Protein AF-A0A661B1K1-F1 (afdb_monomer)

Sequence (230 aa):
MWALFWRLYAAHLFADFPLQTPAIVTRKGKIRGLLIHTALVLLTTTVVIFPLALYRPILWTLPIVITASHFLVDYLKSLVKNVDGKSSFILFIMDQSAHLGFTLLFTSIYAWEYSYGNPVPYFEFALAIFAIWGGPILVFQIKCLIKKVEEVTVYREPFPRFAIIERALLFLGLLSSSIWLLLAGIIIPIVIRGLLLLNEENVPLPVFEWLIAIVLALSARLSFGPISIF

Nearest PDB structures (foldseek):
  8b37-assembly1_B  TM=2.472E-01  e=9.999E+00  Pyrobaculum aerophilum

Radius of gyration: 18.54 Å; Cα contacts (8 Å, |Δi|>4): 253; chains: 1; bounding box: 51×29×46 Å

Mean predicted aligned error: 7.82 Å

Structure (mmCIF, N/CA/C/O backbone):
data_AF-A0A661B1K1-F1
#
_entry.id   AF-A0A661B1K1-F1
#
loop_
_atom_site.group_PDB
_atom_site.id
_atom_site.type_symbol
_atom_site.label_atom_id
_atom_site.label_alt_id
_atom_site.label_comp_id
_atom_site.label_asym_id
_atom_site.label_entity_id
_atom_site.label_seq_id
_atom_site.pdbx_PDB_ins_code
_atom_site.Cartn_x
_atom_site.Cartn_y
_atom_site.Cartn_z
_atom_site.occupancy
_atom_site.B_iso_or_equiv
_atom_site.auth_seq_id
_atom_site.auth_comp_id
_atom_site.auth_asym_id
_atom_site.auth_atom_id
_atom_site.pdbx_PDB_model_num
ATOM 1 N N . MET A 1 1 ? 8.157 9.507 -15.443 1.00 89.38 1 MET A N 1
ATOM 2 C CA . MET A 1 1 ? 7.735 9.852 -14.060 1.00 89.38 1 MET A CA 1
ATOM 3 C C . MET A 1 1 ? 6.537 9.042 -13.547 1.00 89.38 1 MET A C 1
ATOM 5 O O . MET A 1 1 ? 6.743 8.167 -12.717 1.00 89.38 1 MET A O 1
ATOM 9 N N . TRP A 1 2 ? 5.310 9.269 -14.033 1.00 93.69 2 TRP A N 1
ATOM 10 C CA . TRP A 1 2 ? 4.079 8.727 -13.424 1.00 93.69 2 TRP A CA 1
ATOM 11 C C . TRP A 1 2 ? 4.011 7.203 -13.285 1.00 93.69 2 TRP A C 1
ATOM 13 O O . TRP A 1 2 ? 3.518 6.707 -12.280 1.00 93.69 2 TRP A O 1
ATOM 23 N N . ALA A 1 3 ? 4.539 6.450 -14.252 1.00 93.88 3 ALA A N 1
ATOM 24 C CA . ALA A 1 3 ? 4.525 4.991 -14.165 1.00 93.88 3 ALA A CA 1
ATOM 25 C C . ALA A 1 3 ? 5.381 4.452 -13.012 1.00 93.88 3 ALA A C 1
ATOM 27 O O . ALA A 1 3 ? 4.973 3.513 -12.339 1.00 93.88 3 ALA A O 1
ATOM 28 N N . LEU A 1 4 ? 6.537 5.067 -12.740 1.00 96.50 4 LEU A N 1
ATOM 29 C CA . LEU A 1 4 ? 7.367 4.690 -11.594 1.00 96.50 4 LEU A CA 1
ATOM 30 C C . LEU A 1 4 ? 6.681 5.054 -10.275 1.00 96.50 4 LEU A C 1
ATOM 32 O O . LEU A 1 4 ? 6.692 4.249 -9.349 1.00 96.50 4 LEU A O 1
ATOM 36 N N . PHE A 1 5 ? 6.033 6.220 -10.227 1.00 97.38 5 PHE A N 1
ATOM 37 C CA . PHE A 1 5 ? 5.286 6.667 -9.054 1.00 97.38 5 PHE A CA 1
ATOM 38 C C . PHE A 1 5 ? 4.191 5.662 -8.694 1.00 97.38 5 PHE A C 1
ATOM 40 O O . PHE A 1 5 ? 4.179 5.144 -7.582 1.00 97.38 5 PHE A O 1
ATOM 47 N N . TRP A 1 6 ? 3.315 5.327 -9.646 1.00 95.75 6 TRP A N 1
ATOM 48 C CA . TRP A 1 6 ? 2.207 4.412 -9.379 1.00 95.75 6 TRP A CA 1
ATOM 49 C C . TRP A 1 6 ? 2.678 2.987 -9.076 1.00 95.75 6 TRP A C 1
ATOM 51 O O . TRP A 1 6 ? 2.078 2.336 -8.229 1.00 95.75 6 TRP A O 1
ATOM 61 N N . ARG A 1 7 ? 3.783 2.516 -9.675 1.00 96.19 7 ARG A N 1
ATOM 62 C CA . ARG A 1 7 ? 4.417 1.233 -9.306 1.00 96.19 7 ARG A CA 1
ATOM 63 C C . ARG A 1 7 ? 4.812 1.199 -7.833 1.00 96.19 7 ARG A C 1
ATOM 65 O O . ARG A 1 7 ? 4.440 0.272 -7.117 1.00 96.19 7 ARG A O 1
ATOM 72 N N . LEU A 1 8 ? 5.566 2.207 -7.397 1.00 97.69 8 LEU A N 1
ATOM 73 C CA . LEU A 1 8 ? 6.054 2.316 -6.023 1.00 97.69 8 LEU A CA 1
ATOM 74 C C . LEU A 1 8 ? 4.901 2.520 -5.039 1.00 97.69 8 LEU A C 1
ATOM 76 O O . LEU A 1 8 ? 4.842 1.850 -4.011 1.00 97.69 8 LEU A O 1
ATOM 80 N N . TYR A 1 9 ? 3.951 3.391 -5.379 1.00 97.31 9 TYR A N 1
ATOM 81 C CA . TYR A 1 9 ? 2.805 3.670 -4.525 1.00 97.31 9 TYR A CA 1
ATOM 82 C C . TYR A 1 9 ? 1.907 2.441 -4.370 1.00 97.31 9 TYR A C 1
ATOM 84 O O . TYR A 1 9 ? 1.521 2.104 -3.256 1.00 97.31 9 TYR A O 1
ATOM 92 N N . ALA A 1 10 ? 1.644 1.698 -5.447 1.00 94.81 10 ALA A N 1
ATOM 93 C CA . ALA A 1 10 ? 0.861 0.475 -5.345 1.00 94.81 10 ALA A CA 1
ATOM 94 C C . ALA A 1 10 ? 1.581 -0.616 -4.531 1.00 94.81 10 ALA A C 1
ATOM 96 O O . ALA A 1 10 ? 0.937 -1.312 -3.749 1.00 94.81 10 ALA A O 1
ATOM 97 N N . ALA A 1 11 ? 2.910 -0.736 -4.649 1.00 96.88 11 ALA A N 1
ATOM 98 C CA . ALA A 1 11 ? 3.704 -1.642 -3.814 1.00 96.88 11 ALA A CA 1
ATOM 99 C C . ALA A 1 11 ? 3.647 -1.278 -2.321 1.00 96.88 11 ALA A C 1
ATOM 101 O O . ALA A 1 11 ? 3.556 -2.175 -1.478 1.00 96.88 11 ALA A O 1
ATOM 102 N N . HIS A 1 12 ? 3.662 0.019 -2.003 1.00 96.88 12 HIS A N 1
ATOM 103 C CA . HIS A 1 12 ? 3.459 0.531 -0.649 1.00 96.88 12 HIS A CA 1
ATOM 104 C C . HIS A 1 12 ? 2.057 0.194 -0.127 1.00 96.88 12 HIS A C 1
ATOM 106 O O . HIS A 1 12 ? 1.939 -0.456 0.909 1.00 96.88 12 HIS A O 1
ATOM 112 N N . LEU A 1 13 ? 0.999 0.536 -0.873 1.00 95.19 13 LEU A N 1
ATOM 113 C CA . LEU A 1 13 ? -0.376 0.211 -0.480 1.00 95.19 13 LEU A CA 1
ATOM 114 C C . LEU A 1 13 ? -0.551 -1.298 -0.260 1.00 95.19 13 LEU A C 1
ATOM 116 O O . LEU A 1 13 ? -1.206 -1.718 0.691 1.00 95.19 13 LEU A O 1
ATOM 120 N N . PHE A 1 14 ? 0.049 -2.131 -1.113 1.00 94.19 14 PHE A N 1
ATOM 121 C CA . PHE A 1 14 ? -0.031 -3.584 -0.981 1.00 94.19 14 PHE A CA 1
ATOM 122 C C . PHE A 1 14 ? 0.621 -4.089 0.319 1.00 94.19 14 PHE A C 1
ATOM 124 O O . PHE A 1 14 ? 0.092 -4.996 0.968 1.00 94.19 14 PHE A O 1
ATOM 131 N N . ALA A 1 15 ? 1.743 -3.485 0.725 1.00 94.50 15 ALA A N 1
ATOM 132 C CA . ALA A 1 15 ? 2.431 -3.813 1.971 1.00 94.50 15 ALA A CA 1
ATOM 133 C C . ALA A 1 15 ? 1.661 -3.338 3.218 1.00 94.50 15 ALA A C 1
ATOM 135 O O . ALA A 1 15 ? 1.551 -4.094 4.187 1.00 94.50 15 ALA A O 1
ATOM 136 N N . ASP A 1 16 ? 1.103 -2.127 3.186 1.00 92.19 16 ASP A N 1
ATOM 137 C CA . ASP A 1 16 ? 0.448 -1.473 4.329 1.00 92.19 16 ASP A CA 1
ATOM 138 C C . ASP A 1 16 ? -0.982 -1.952 4.583 1.00 92.19 16 ASP A C 1
ATOM 140 O O . ASP A 1 16 ? -1.469 -1.859 5.714 1.00 92.19 16 ASP A O 1
ATOM 144 N N . PHE A 1 17 ? -1.653 -2.485 3.558 1.00 90.00 17 PHE A N 1
ATOM 145 C CA . PHE A 1 17 ? -3.061 -2.864 3.638 1.00 90.00 17 PHE A CA 1
ATOM 146 C C . PHE A 1 17 ? -3.272 -4.392 3.536 1.00 90.00 17 PHE A C 1
ATOM 148 O O . PHE A 1 17 ? -3.511 -5.004 4.580 1.00 90.00 17 PHE A O 1
ATOM 155 N N . PRO A 1 18 ? -3.164 -5.060 2.363 1.00 88.62 18 PRO A N 1
ATOM 156 C CA . PRO A 1 18 ? -3.292 -6.516 2.257 1.00 88.62 18 PRO A CA 1
ATOM 157 C C . PRO A 1 18 ? -2.349 -7.319 3.156 1.00 88.62 18 PRO A C 1
ATOM 159 O O . PRO A 1 18 ? -2.782 -8.265 3.815 1.00 88.62 18 PRO A O 1
ATOM 162 N N . LEU A 1 19 ? -1.057 -6.973 3.175 1.00 89.44 19 LEU A N 1
ATOM 163 C CA . LEU A 1 19 ? -0.041 -7.786 3.855 1.00 89.44 19 LEU A CA 1
ATOM 164 C C . LEU A 1 19 ? 0.119 -7.439 5.343 1.00 89.44 19 LEU A C 1
ATOM 166 O O . LEU A 1 19 ? 0.667 -8.229 6.120 1.00 89.44 19 LEU A O 1
ATOM 170 N N . GLN A 1 20 ? -0.384 -6.282 5.775 1.00 85.69 20 GLN A N 1
ATOM 171 C CA . GLN A 1 20 ? -0.279 -5.832 7.156 1.00 85.69 20 GLN A CA 1
ATOM 172 C C . GLN A 1 20 ? -1.356 -6.470 8.040 1.00 85.69 20 GLN A C 1
ATOM 174 O O . GLN A 1 20 ? -2.432 -5.925 8.284 1.00 85.69 20 GLN A O 1
ATOM 179 N N . THR A 1 21 ? -1.044 -7.639 8.593 1.00 84.00 21 THR A N 1
ATOM 180 C CA . THR A 1 21 ? -1.972 -8.331 9.498 1.00 84.00 21 THR A CA 1
ATOM 181 C C . THR A 1 21 ? -2.143 -7.599 10.843 1.00 84.00 21 THR A C 1
ATOM 183 O O . THR A 1 21 ? -1.195 -6.976 11.337 1.00 84.00 21 THR A O 1
ATOM 186 N N . PRO A 1 22 ? -3.292 -7.745 11.537 1.00 77.62 22 PRO A N 1
ATOM 187 C CA . PRO A 1 22 ? -3.481 -7.193 12.886 1.00 77.62 22 PRO A CA 1
ATOM 188 C C . PRO A 1 22 ? -2.417 -7.656 13.897 1.00 77.62 22 PRO A C 1
ATOM 190 O O . PRO A 1 22 ? -2.063 -6.929 14.828 1.00 77.62 22 PRO A O 1
ATOM 193 N N . ALA A 1 23 ? -1.856 -8.854 13.705 1.00 78.31 23 ALA A N 1
ATOM 194 C CA . ALA A 1 23 ? -0.764 -9.370 14.528 1.00 78.31 23 ALA A CA 1
ATOM 195 C C . ALA A 1 23 ? 0.545 -8.582 14.336 1.00 78.31 23 ALA A C 1
ATOM 197 O O . ALA A 1 23 ? 1.306 -8.420 15.288 1.00 78.31 23 ALA A O 1
ATOM 198 N N . ILE A 1 24 ? 0.806 -8.069 13.130 1.00 79.81 24 ILE A N 1
ATOM 199 C CA . ILE A 1 24 ? 1.944 -7.182 12.858 1.00 79.81 24 ILE A CA 1
ATOM 200 C C . ILE A 1 24 ? 1.680 -5.811 13.485 1.00 79.81 24 ILE A C 1
ATOM 202 O O . ILE A 1 24 ? 2.534 -5.310 14.211 1.00 79.81 24 ILE A O 1
ATOM 206 N N . VAL A 1 25 ? 0.476 -5.252 13.300 1.00 77.56 25 VAL A N 1
ATOM 207 C CA . VAL A 1 25 ? 0.091 -3.934 13.844 1.00 77.56 25 VAL A CA 1
ATOM 208 C C . VAL A 1 25 ? 0.210 -3.888 15.363 1.00 77.56 25 VAL A C 1
ATOM 210 O O . VAL A 1 25 ? 0.853 -2.997 15.908 1.00 77.56 25 VAL A O 1
ATOM 213 N N . THR A 1 26 ? -0.333 -4.883 16.062 1.00 76.06 26 THR A N 1
ATOM 214 C CA . THR A 1 26 ? -0.254 -4.953 17.534 1.00 76.06 26 THR A CA 1
ATOM 215 C C . THR A 1 26 ? 1.180 -5.108 18.049 1.00 76.06 26 THR A C 1
ATOM 217 O O . THR A 1 26 ? 1.4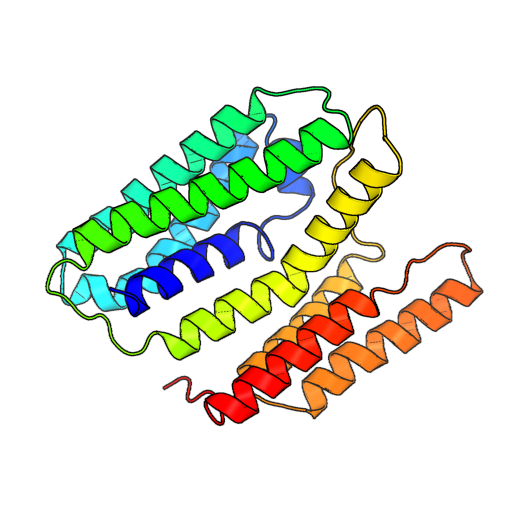72 -4.763 19.192 1.00 76.06 26 THR A O 1
ATOM 220 N N . ARG A 1 27 ? 2.103 -5.585 17.206 1.00 75.25 27 ARG A N 1
ATOM 221 C CA . ARG A 1 27 ? 3.533 -5.695 17.512 1.00 75.25 27 ARG A CA 1
ATOM 222 C C . ARG A 1 27 ? 4.351 -4.489 17.043 1.00 75.25 27 ARG A C 1
ATOM 224 O O . ARG A 1 27 ? 5.521 -4.442 17.410 1.00 75.25 27 ARG A O 1
ATOM 231 N N . LYS A 1 28 ? 3.787 -3.520 16.300 1.00 65.19 28 LYS A N 1
ATOM 232 C CA . LYS A 1 28 ? 4.510 -2.317 15.824 1.00 65.19 28 LYS A CA 1
ATOM 233 C C . LYS A 1 28 ? 5.010 -1.421 16.965 1.00 65.19 28 LYS A C 1
ATOM 235 O O . LYS A 1 28 ? 6.005 -0.737 16.788 1.00 65.19 28 LYS A O 1
ATOM 240 N N . GLY A 1 29 ? 4.432 -1.519 18.166 1.00 62.31 29 GLY A N 1
ATOM 241 C CA . GLY A 1 29 ? 5.001 -0.906 19.378 1.00 62.31 29 GLY A CA 1
ATOM 242 C C . GLY A 1 29 ? 6.337 -1.518 19.839 1.00 62.31 29 GLY A C 1
ATOM 243 O O . GLY A 1 29 ? 6.917 -1.071 20.824 1.00 62.31 29 GLY A O 1
ATOM 244 N N . LYS A 1 30 ? 6.825 -2.565 19.160 1.00 73.62 30 LYS A N 1
ATOM 245 C CA . LYS A 1 30 ? 8.134 -3.192 19.359 1.00 73.62 30 LYS A CA 1
ATOM 246 C C . LYS A 1 30 ? 8.898 -3.166 18.037 1.00 73.62 30 LYS A C 1
ATOM 248 O O . LYS A 1 30 ? 8.343 -3.504 16.993 1.00 73.62 30 LYS A O 1
ATOM 253 N N . ILE A 1 31 ? 10.205 -2.901 18.101 1.00 80.56 31 ILE A N 1
ATOM 254 C CA . ILE A 1 31 ? 11.095 -2.831 16.926 1.00 80.56 31 ILE A CA 1
ATOM 255 C C . ILE A 1 31 ? 10.966 -4.049 15.994 1.00 80.56 31 ILE A C 1
ATOM 257 O O . ILE A 1 31 ? 10.999 -3.921 14.777 1.00 80.56 31 ILE A O 1
ATOM 261 N N . ARG A 1 32 ? 10.722 -5.241 16.553 1.00 81.75 32 ARG A N 1
ATOM 262 C CA . ARG A 1 32 ? 10.544 -6.478 15.783 1.00 81.75 32 ARG A CA 1
ATOM 263 C C . ARG A 1 32 ? 9.309 -6.460 14.876 1.00 81.75 32 ARG A C 1
ATOM 265 O O . ARG A 1 32 ? 9.373 -6.997 13.778 1.00 81.75 32 ARG A O 1
ATOM 272 N N . GLY A 1 33 ? 8.189 -5.888 15.326 1.00 83.25 33 GLY A N 1
ATOM 273 C CA . GLY A 1 33 ? 6.983 -5.774 14.499 1.00 83.25 33 GLY A CA 1
ATOM 274 C C . G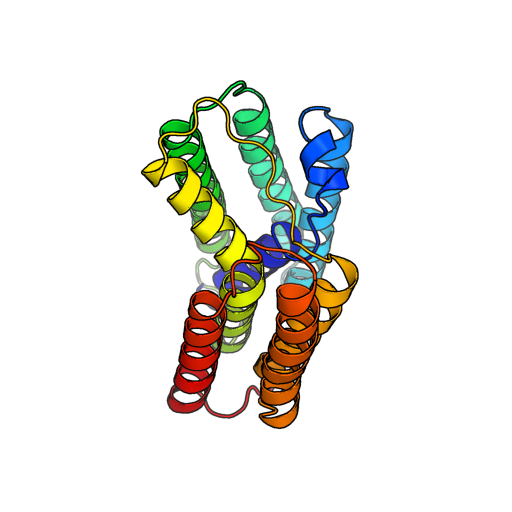LY A 1 33 ? 7.188 -4.797 13.344 1.00 83.25 33 GLY A C 1
ATOM 275 O O . GLY A 1 33 ? 6.781 -5.086 12.222 1.00 83.25 33 GLY A O 1
ATOM 276 N N . LEU A 1 34 ? 7.898 -3.700 13.616 1.00 87.69 34 LEU A N 1
ATOM 277 C CA . LEU A 1 34 ? 8.295 -2.725 12.607 1.00 87.69 34 LEU A CA 1
ATOM 278 C C . LEU A 1 34 ? 9.219 -3.345 11.546 1.00 87.69 34 LEU A C 1
ATOM 280 O O . LEU A 1 34 ? 8.935 -3.220 10.363 1.00 87.69 34 LEU A O 1
ATOM 284 N N . LEU A 1 35 ? 10.248 -4.097 11.953 1.00 90.38 35 LEU A N 1
ATOM 285 C CA . LEU A 1 35 ? 11.175 -4.764 11.025 1.00 90.38 35 LEU A CA 1
ATOM 286 C C . LEU A 1 35 ? 10.494 -5.792 10.111 1.00 90.38 35 LEU A C 1
ATOM 288 O O . LEU A 1 35 ? 10.838 -5.901 8.939 1.00 90.38 35 LEU A O 1
ATOM 292 N N . ILE A 1 36 ? 9.524 -6.554 10.629 1.00 91.50 36 ILE A N 1
ATOM 293 C CA . ILE A 1 36 ? 8.759 -7.502 9.802 1.00 91.50 36 ILE A CA 1
ATOM 294 C C . ILE A 1 36 ? 7.958 -6.745 8.743 1.00 91.50 36 ILE A C 1
ATOM 296 O O . ILE A 1 36 ? 7.921 -7.157 7.588 1.00 91.50 36 ILE A O 1
ATOM 300 N N . HIS A 1 37 ? 7.317 -5.644 9.130 1.00 93.25 37 HIS A N 1
ATOM 301 C CA . HIS A 1 37 ? 6.536 -4.846 8.199 1.00 93.25 37 HIS A CA 1
ATOM 302 C C . HIS A 1 37 ? 7.414 -4.195 7.125 1.00 93.25 37 HIS A C 1
ATOM 304 O O . HIS A 1 37 ? 7.108 -4.297 5.941 1.00 93.25 37 HIS A O 1
ATOM 310 N N . THR A 1 38 ? 8.548 -3.612 7.504 1.00 94.00 38 THR A N 1
ATOM 311 C CA . THR A 1 38 ? 9.448 -2.981 6.534 1.00 94.00 38 THR A CA 1
ATOM 312 C C . THR A 1 38 ? 10.145 -3.995 5.631 1.00 94.00 38 THR A C 1
ATOM 314 O O . THR A 1 38 ? 10.440 -3.676 4.484 1.00 94.00 38 THR A O 1
ATOM 317 N N . ALA A 1 39 ? 10.309 -5.250 6.064 1.00 95.50 39 ALA A N 1
ATOM 318 C CA . ALA A 1 39 ? 10.712 -6.337 5.171 1.00 95.50 39 ALA A CA 1
ATOM 319 C C . ALA A 1 39 ? 9.667 -6.617 4.072 1.00 95.50 39 ALA A C 1
ATOM 321 O O . ALA A 1 39 ? 10.043 -6.931 2.943 1.00 95.50 39 ALA A O 1
ATOM 322 N N . LEU A 1 40 ? 8.367 -6.466 4.364 1.00 96.19 40 LEU A N 1
ATOM 323 C CA . LEU A 1 40 ? 7.314 -6.574 3.347 1.00 96.19 40 LEU A CA 1
ATOM 324 C C . LEU A 1 40 ? 7.383 -5.412 2.355 1.00 96.19 40 LEU A C 1
ATOM 326 O O . LEU A 1 40 ? 7.287 -5.653 1.157 1.00 96.19 40 LEU A O 1
ATOM 330 N N . VAL A 1 41 ? 7.616 -4.185 2.833 1.00 96.94 41 VAL A N 1
ATOM 331 C CA . VAL A 1 41 ? 7.818 -3.005 1.971 1.00 96.94 41 VAL A CA 1
ATOM 332 C C . VAL A 1 41 ? 9.030 -3.197 1.058 1.00 96.94 41 VAL A C 1
ATOM 334 O O . VAL A 1 41 ? 8.943 -2.947 -0.145 1.00 96.94 41 VAL A O 1
ATOM 337 N N . LEU A 1 42 ? 10.146 -3.699 1.598 1.00 98.00 42 LEU A N 1
ATOM 338 C CA . LEU A 1 42 ? 11.337 -4.018 0.814 1.00 98.00 42 LEU A CA 1
ATOM 339 C C . LEU A 1 42 ? 11.026 -5.055 -0.265 1.00 98.00 42 LEU A C 1
ATOM 341 O O . LEU A 1 42 ? 11.402 -4.865 -1.422 1.00 98.00 42 LEU A O 1
ATOM 345 N N . LEU A 1 43 ? 10.325 -6.131 0.097 1.00 97.88 43 LEU A N 1
ATOM 346 C CA . LEU A 1 43 ? 9.942 -7.192 -0.828 1.00 97.88 43 LEU A CA 1
ATOM 347 C C . LEU A 1 43 ? 9.044 -6.660 -1.951 1.00 97.88 43 LEU A C 1
ATOM 349 O O . LEU A 1 43 ? 9.374 -6.842 -3.122 1.00 97.88 43 LEU A O 1
ATOM 353 N N . THR A 1 44 ? 7.939 -5.983 -1.625 1.00 97.56 44 THR A N 1
ATOM 354 C CA . THR A 1 44 ? 6.988 -5.488 -2.634 1.00 97.56 44 THR A CA 1
ATOM 355 C C . THR A 1 44 ? 7.632 -4.444 -3.540 1.00 97.56 44 THR A C 1
ATOM 357 O O . THR A 1 44 ? 7.464 -4.504 -4.758 1.00 97.56 44 THR A O 1
ATOM 360 N N . THR A 1 45 ? 8.440 -3.541 -2.976 1.00 97.62 45 THR A N 1
ATOM 361 C CA . THR A 1 45 ? 9.180 -2.534 -3.747 1.00 97.62 45 THR A CA 1
ATOM 362 C C . THR A 1 45 ? 10.207 -3.187 -4.667 1.00 97.62 45 THR A C 1
ATOM 364 O O . THR A 1 45 ? 10.314 -2.821 -5.836 1.00 97.62 45 THR A O 1
ATOM 367 N N . THR A 1 46 ? 10.931 -4.198 -4.180 1.00 98.06 46 THR A N 1
ATOM 368 C CA . THR A 1 46 ? 11.897 -4.947 -4.995 1.00 98.06 46 THR A CA 1
ATOM 369 C C . THR A 1 46 ? 11.204 -5.638 -6.162 1.00 98.06 46 THR A C 1
ATOM 371 O O . THR A 1 46 ? 11.684 -5.531 -7.283 1.00 98.06 46 THR A O 1
ATOM 374 N N . VAL A 1 47 ? 10.051 -6.275 -5.943 1.00 97.12 47 VAL A N 1
ATOM 375 C CA . VAL A 1 47 ? 9.293 -6.958 -7.006 1.00 97.12 47 VAL A CA 1
ATOM 376 C C . VAL A 1 47 ? 8.895 -5.997 -8.131 1.00 97.12 47 VAL A C 1
ATOM 378 O O . VAL A 1 47 ? 9.092 -6.318 -9.302 1.00 97.12 47 VAL A O 1
ATOM 381 N N . VAL A 1 48 ? 8.377 -4.805 -7.812 1.00 95.50 48 VAL A N 1
ATOM 382 C CA . VAL A 1 48 ? 7.927 -3.854 -8.851 1.00 95.50 48 VAL A CA 1
ATOM 383 C C . VAL A 1 48 ? 9.077 -3.127 -9.558 1.00 95.50 48 VAL A C 1
ATOM 385 O O . VAL A 1 48 ? 8.903 -2.668 -10.692 1.00 95.50 48 VAL A O 1
ATOM 388 N N . ILE A 1 49 ? 10.242 -3.023 -8.907 1.00 96.81 49 ILE A N 1
ATOM 389 C CA . ILE A 1 49 ? 11.442 -2.367 -9.444 1.00 96.81 49 ILE A CA 1
ATOM 390 C C . ILE A 1 49 ? 12.355 -3.333 -10.198 1.00 96.81 49 ILE A C 1
ATOM 392 O O . ILE A 1 49 ? 12.974 -2.910 -11.172 1.00 96.81 49 ILE A O 1
ATOM 396 N N . PHE A 1 50 ? 12.401 -4.611 -9.814 1.00 97.00 50 PHE A N 1
ATOM 397 C CA . PHE A 1 50 ? 13.262 -5.646 -10.393 1.00 97.00 50 PHE A CA 1
ATOM 398 C C . PHE A 1 50 ? 13.389 -5.570 -11.924 1.00 97.00 50 PHE A C 1
ATOM 400 O O . PHE A 1 50 ? 14.509 -5.381 -12.401 1.00 97.00 50 PHE A O 1
ATOM 407 N N . PRO A 1 51 ? 12.295 -5.620 -12.717 1.00 94.44 51 PRO A N 1
ATOM 408 C CA . PRO A 1 51 ? 12.414 -5.597 -14.173 1.00 94.44 51 PRO A CA 1
ATOM 409 C C . PRO A 1 51 ? 13.026 -4.294 -14.697 1.00 94.44 51 PRO A C 1
ATOM 411 O O . PRO A 1 51 ? 13.761 -4.319 -15.674 1.00 94.44 51 PRO A O 1
ATOM 414 N N . LEU A 1 52 ? 12.770 -3.155 -14.046 1.00 94.81 52 LEU A N 1
ATOM 415 C CA . LEU A 1 52 ? 13.323 -1.860 -14.449 1.00 94.81 52 LEU A CA 1
ATOM 416 C C . LEU A 1 52 ? 14.808 -1.745 -14.081 1.00 94.81 52 LEU A C 1
ATOM 418 O O . LEU A 1 52 ? 15.596 -1.181 -14.840 1.00 94.81 52 LEU A O 1
ATOM 422 N N . ALA A 1 53 ? 15.193 -2.290 -12.927 1.00 96.06 53 ALA A N 1
ATOM 423 C CA . ALA A 1 53 ? 16.555 -2.234 -12.411 1.00 96.06 53 ALA A CA 1
ATOM 424 C C . ALA A 1 53 ? 17.537 -3.111 -13.197 1.00 96.06 53 ALA A C 1
ATOM 426 O O . ALA A 1 53 ? 18.724 -2.795 -13.232 1.00 96.06 53 ALA A O 1
ATOM 427 N N . LEU A 1 54 ? 17.054 -4.152 -13.887 1.00 94.94 54 LEU A N 1
ATOM 428 C CA . LEU A 1 54 ? 17.869 -4.915 -14.840 1.00 94.94 54 LEU A CA 1
ATOM 429 C C . LEU A 1 54 ? 18.357 -4.049 -16.012 1.00 94.94 54 LEU A C 1
ATOM 431 O O . LEU A 1 54 ? 19.496 -4.199 -16.443 1.00 94.94 54 LEU A O 1
ATOM 435 N N . TYR A 1 55 ? 17.529 -3.117 -16.497 1.00 93.38 55 TYR A N 1
ATOM 436 C CA . TYR A 1 55 ? 17.905 -2.195 -17.578 1.00 93.38 55 TYR A CA 1
ATOM 437 C C . TYR A 1 55 ? 18.618 -0.944 -17.069 1.00 93.38 55 TYR A C 1
ATOM 439 O O . TYR A 1 55 ? 19.479 -0.393 -17.751 1.00 93.38 55 TYR A O 1
ATOM 447 N N . ARG A 1 56 ? 18.254 -0.472 -15.873 1.00 94.94 56 ARG A N 1
ATOM 448 C CA . ARG A 1 56 ? 18.833 0.727 -15.267 1.00 94.94 56 ARG A CA 1
ATOM 449 C C . ARG A 1 56 ? 19.289 0.426 -13.834 1.00 94.94 56 ARG A C 1
ATOM 451 O O . ARG A 1 56 ? 18.531 0.682 -12.896 1.00 94.94 56 ARG A O 1
ATOM 458 N N . PRO A 1 57 ? 20.538 -0.045 -13.645 1.00 96.12 57 PRO A N 1
ATOM 459 C CA . PRO A 1 57 ? 21.024 -0.552 -12.359 1.00 96.12 57 PRO A CA 1
ATOM 460 C C . PRO A 1 57 ? 20.930 0.423 -11.185 1.00 96.12 57 PRO A C 1
ATOM 462 O O . PRO A 1 57 ? 20.757 -0.017 -10.053 1.00 96.12 57 PRO A O 1
ATOM 465 N N . ILE A 1 58 ? 20.973 1.741 -11.427 1.00 96.44 58 ILE A N 1
ATOM 466 C CA . ILE A 1 58 ? 20.787 2.736 -10.358 1.00 96.44 58 ILE A CA 1
ATOM 467 C C . ILE A 1 58 ? 19.433 2.582 -9.649 1.00 96.44 58 ILE A C 1
ATOM 469 O O . ILE A 1 58 ? 19.313 2.954 -8.495 1.00 96.44 58 ILE A O 1
ATOM 473 N N . LEU A 1 59 ? 18.416 1.974 -10.271 1.00 97.19 59 LEU A N 1
ATOM 474 C CA . LEU A 1 59 ? 17.125 1.735 -9.618 1.00 97.19 59 LEU A CA 1
ATOM 475 C C . LEU A 1 59 ? 17.197 0.709 -8.477 1.00 97.19 59 LEU A C 1
ATOM 477 O O . LEU A 1 59 ? 16.281 0.669 -7.663 1.00 97.19 59 LEU A O 1
ATOM 481 N N . TRP A 1 60 ? 18.275 -0.070 -8.345 1.00 97.50 60 TRP A N 1
ATOM 482 C CA . TRP A 1 60 ? 18.467 -0.960 -7.193 1.00 97.50 60 TRP A CA 1
ATOM 483 C C . TRP A 1 60 ? 18.578 -0.224 -5.855 1.00 97.50 60 TRP A C 1
ATOM 485 O O . TRP A 1 60 ? 18.344 -0.821 -4.805 1.00 97.50 60 TRP A O 1
ATOM 495 N N . THR A 1 61 ? 18.871 1.076 -5.865 1.00 98.06 61 THR A N 1
ATOM 496 C CA . THR A 1 61 ? 18.862 1.893 -4.648 1.00 98.06 61 THR A CA 1
ATOM 497 C C . THR A 1 61 ? 17.449 2.316 -4.228 1.00 98.06 61 THR A C 1
ATOM 499 O O . THR A 1 61 ? 17.263 2.677 -3.066 1.00 98.06 61 THR A O 1
ATOM 502 N N . LEU A 1 62 ? 16.435 2.234 -5.107 1.00 97.25 62 LEU A N 1
ATOM 503 C CA . LEU A 1 62 ? 15.051 2.618 -4.784 1.00 97.25 62 LEU A CA 1
ATOM 504 C C . LEU A 1 62 ? 14.432 1.776 -3.659 1.00 97.25 62 LEU A C 1
ATOM 506 O O . LEU A 1 62 ? 13.930 2.378 -2.709 1.00 97.25 62 LEU A O 1
ATOM 510 N N . PRO A 1 63 ? 14.482 0.426 -3.693 1.00 98.12 63 PRO A N 1
ATOM 511 C CA . PRO A 1 63 ? 13.985 -0.387 -2.587 1.00 98.12 63 PRO A CA 1
ATOM 512 C C . PRO A 1 63 ? 14.610 -0.011 -1.243 1.00 98.12 63 PRO A C 1
ATOM 514 O O . PRO A 1 63 ? 13.913 -0.005 -0.232 1.00 98.12 63 PRO A O 1
ATOM 517 N N . ILE A 1 64 ? 15.890 0.373 -1.228 1.00 97.94 64 ILE A N 1
ATOM 518 C CA . ILE A 1 64 ? 16.602 0.771 -0.009 1.00 97.94 64 ILE A CA 1
ATOM 519 C C . ILE A 1 64 ? 16.055 2.099 0.525 1.00 97.94 64 ILE A C 1
ATOM 521 O O . ILE A 1 64 ? 15.643 2.161 1.682 1.00 97.94 64 ILE A O 1
ATOM 525 N N . VAL A 1 65 ? 16.016 3.151 -0.302 1.00 98.06 65 VAL A N 1
ATOM 526 C CA . VAL A 1 65 ? 15.591 4.486 0.159 1.00 98.06 65 VAL A CA 1
ATOM 527 C C . VAL A 1 65 ? 14.106 4.533 0.518 1.00 98.06 65 VAL A C 1
ATOM 529 O O . VAL A 1 65 ? 13.759 5.147 1.522 1.00 98.06 65 VAL A O 1
ATOM 532 N N . ILE A 1 66 ? 13.249 3.827 -0.230 1.00 97.88 66 ILE A N 1
ATOM 533 C CA . ILE A 1 66 ? 11.810 3.721 0.057 1.00 97.88 66 ILE A CA 1
ATOM 534 C C . ILE A 1 66 ? 11.576 2.960 1.362 1.00 97.88 66 ILE A C 1
ATOM 536 O O . ILE A 1 66 ? 10.811 3.413 2.210 1.00 97.88 66 ILE A O 1
ATOM 540 N N . THR A 1 67 ? 12.264 1.834 1.565 1.00 97.56 67 THR A N 1
ATOM 541 C CA . THR A 1 67 ? 12.139 1.068 2.814 1.00 97.56 67 THR A CA 1
ATOM 542 C C . THR A 1 67 ? 12.646 1.873 4.007 1.00 97.56 67 THR A C 1
ATOM 544 O O . THR A 1 67 ? 12.020 1.859 5.064 1.00 97.56 67 THR A O 1
ATOM 547 N N . ALA A 1 68 ? 13.754 2.602 3.850 1.00 97.38 68 ALA A N 1
ATOM 548 C CA . ALA A 1 68 ? 14.307 3.439 4.909 1.00 97.38 68 ALA A CA 1
ATOM 549 C C . ALA A 1 68 ? 13.369 4.599 5.278 1.00 97.38 68 ALA A C 1
ATOM 551 O O . ALA A 1 68 ? 13.134 4.835 6.464 1.00 97.38 68 ALA A O 1
ATOM 552 N N . SER A 1 69 ? 12.796 5.295 4.289 1.00 97.62 69 SER A N 1
ATOM 553 C CA . SER A 1 69 ? 11.823 6.361 4.552 1.00 97.62 69 SER A CA 1
ATOM 554 C C . SER A 1 69 ? 10.542 5.816 5.177 1.00 97.62 69 SER A C 1
ATOM 556 O O . SER A 1 69 ? 10.020 6.419 6.109 1.00 97.62 69 SER A O 1
ATOM 558 N N . HIS A 1 70 ? 10.073 4.650 4.718 1.00 96.38 70 HIS A N 1
ATOM 559 C CA . HIS A 1 70 ? 8.893 3.993 5.277 1.00 96.38 70 HIS A CA 1
ATOM 560 C C . HIS A 1 70 ? 9.118 3.618 6.747 1.00 96.38 70 HIS A C 1
ATOM 562 O O . HIS A 1 70 ? 8.351 4.028 7.617 1.00 96.38 70 HIS A O 1
ATOM 568 N N . PHE A 1 71 ? 10.247 2.961 7.044 1.00 95.62 71 PHE A N 1
ATOM 569 C CA . PHE A 1 71 ? 10.663 2.645 8.411 1.00 95.62 71 PHE A CA 1
ATOM 570 C C . PHE A 1 71 ? 10.691 3.888 9.301 1.00 95.62 71 PHE A C 1
ATOM 572 O O . PHE A 1 71 ? 10.210 3.835 10.429 1.00 95.62 71 PHE A O 1
ATOM 579 N N . LEU A 1 72 ? 11.258 4.995 8.812 1.00 95.75 72 LEU A N 1
ATOM 580 C CA . LEU A 1 72 ? 11.358 6.238 9.573 1.00 95.75 72 LEU A CA 1
ATOM 581 C C . LEU A 1 72 ? 9.975 6.792 9.931 1.00 95.75 72 LEU A C 1
ATOM 583 O O . LEU A 1 72 ? 9.740 7.120 11.093 1.00 95.75 72 LEU A O 1
ATOM 587 N N . VAL A 1 73 ? 9.063 6.879 8.961 1.00 95.56 73 VAL A N 1
ATOM 588 C CA . VAL A 1 73 ? 7.696 7.379 9.184 1.00 95.56 73 VAL A CA 1
ATOM 589 C C . VAL A 1 73 ? 6.964 6.502 10.200 1.00 95.56 73 VAL A C 1
ATOM 591 O O . VAL A 1 73 ? 6.446 7.012 11.197 1.00 95.56 73 VAL A O 1
ATOM 594 N N . ASP A 1 74 ? 6.995 5.184 10.010 1.00 93.12 74 ASP A N 1
ATOM 595 C CA . ASP A 1 74 ? 6.343 4.233 10.909 1.00 93.12 74 ASP A CA 1
ATOM 596 C C . ASP A 1 74 ? 6.956 4.245 12.316 1.00 93.12 74 ASP A C 1
ATOM 598 O O . ASP A 1 74 ? 6.237 4.157 13.317 1.00 93.12 74 ASP A O 1
ATOM 602 N N . TYR A 1 75 ? 8.281 4.381 12.411 1.00 93.31 75 TYR A N 1
ATOM 603 C CA . TYR A 1 75 ? 8.985 4.510 13.681 1.00 93.31 75 TYR A CA 1
ATOM 604 C C . TYR A 1 75 ? 8.526 5.760 14.428 1.00 93.31 75 TYR A C 1
ATOM 606 O O . TYR A 1 75 ? 8.100 5.649 15.577 1.00 93.31 75 TYR A O 1
ATOM 614 N N . LEU A 1 76 ? 8.544 6.928 13.779 1.00 93.19 76 LEU A N 1
ATOM 615 C CA . LEU A 1 76 ? 8.123 8.192 14.389 1.00 93.19 76 LEU A CA 1
ATOM 616 C C . LEU A 1 76 ? 6.665 8.136 14.852 1.00 93.19 76 LEU A C 1
ATOM 618 O O . LEU A 1 76 ? 6.356 8.554 15.967 1.00 93.19 76 LEU A O 1
ATOM 622 N N . LYS A 1 77 ? 5.780 7.545 14.047 1.00 91.50 77 LYS A N 1
ATOM 623 C CA . LYS A 1 77 ? 4.380 7.316 14.418 1.00 91.50 77 LYS A CA 1
ATOM 624 C C . LYS A 1 77 ? 4.242 6.407 15.637 1.00 91.50 77 LYS A C 1
ATOM 626 O O . LYS A 1 77 ? 3.406 6.669 16.496 1.00 91.50 77 LYS A O 1
ATOM 631 N N . SER A 1 78 ? 5.072 5.368 15.746 1.00 89.31 78 SER A N 1
ATOM 632 C CA . SER A 1 78 ? 5.041 4.429 16.876 1.00 89.31 78 SER A CA 1
ATOM 633 C C . SER A 1 78 ? 5.435 5.053 18.221 1.00 89.31 78 SER A C 1
ATOM 635 O O . SER A 1 78 ? 5.123 4.487 19.271 1.00 89.31 78 SER A O 1
ATOM 637 N N . LEU A 1 79 ? 6.096 6.218 18.206 1.00 89.88 79 LEU A N 1
ATOM 638 C CA . LEU A 1 79 ? 6.447 6.961 19.419 1.00 89.88 79 LEU A CA 1
ATOM 639 C C . LEU A 1 79 ? 5.228 7.638 20.059 1.00 89.88 79 LEU A C 1
ATOM 641 O O . LEU A 1 79 ? 5.250 7.918 21.259 1.00 89.88 79 LEU A O 1
ATOM 645 N N . VAL A 1 80 ? 4.163 7.878 19.289 1.00 89.94 80 VAL A N 1
ATOM 646 C CA . VAL A 1 80 ? 2.929 8.489 19.785 1.00 89.94 80 VAL A CA 1
ATOM 647 C C . VAL A 1 80 ? 2.033 7.409 20.394 1.00 89.94 80 VAL A C 1
ATOM 649 O O . VAL A 1 80 ? 1.723 6.404 19.756 1.00 89.94 80 VAL A O 1
ATOM 652 N N . LYS A 1 81 ? 1.612 7.607 21.647 1.00 86.00 81 LYS A N 1
ATOM 653 C CA . LYS A 1 81 ? 0.773 6.666 22.409 1.00 86.00 81 LYS A CA 1
ATOM 654 C C . LYS A 1 81 ? -0.511 7.343 22.873 1.00 86.00 81 LYS A C 1
ATOM 656 O O . LYS A 1 81 ? -0.535 8.563 22.982 1.00 86.00 81 LYS A O 1
ATOM 661 N N . ASN A 1 82 ? -1.525 6.535 23.193 1.00 82.81 82 ASN A N 1
ATOM 662 C CA . ASN A 1 82 ? -2.789 6.960 23.807 1.00 82.81 82 ASN A CA 1
ATOM 663 C C . ASN A 1 82 ? -3.453 8.104 23.029 1.00 82.81 82 ASN A C 1
ATOM 665 O O . ASN A 1 82 ? -3.550 9.234 23.502 1.00 82.81 82 ASN A O 1
ATOM 669 N N . VAL A 1 83 ? -3.846 7.803 21.792 1.00 90.12 83 VAL A N 1
ATOM 670 C CA . VAL A 1 83 ? -4.422 8.787 20.873 1.00 90.12 83 VAL A CA 1
ATOM 671 C C . VAL A 1 83 ? -5.941 8.691 20.868 1.00 90.12 83 VAL A C 1
ATOM 673 O O . VAL A 1 83 ? -6.511 7.610 20.689 1.00 90.12 83 VAL A O 1
ATOM 676 N N . ASP A 1 84 ? -6.583 9.843 21.029 1.00 93.88 84 ASP A N 1
ATOM 677 C CA . ASP A 1 84 ? -8.024 9.996 20.873 1.00 93.88 84 ASP A CA 1
ATOM 678 C C . ASP A 1 84 ? -8.441 9.884 19.395 1.00 93.88 84 ASP A C 1
ATOM 680 O O . ASP A 1 84 ? -7.614 9.854 18.476 1.00 93.88 84 ASP A O 1
ATOM 684 N N . GLY A 1 85 ? -9.750 9.830 19.140 1.00 90.19 85 GLY A N 1
ATOM 685 C CA . GLY A 1 85 ? -10.311 9.701 17.792 1.00 90.19 85 GLY A CA 1
ATOM 686 C C . GLY A 1 85 ? -9.814 10.770 16.817 1.00 90.19 85 GLY A C 1
ATOM 687 O O . GLY A 1 85 ? -9.535 10.471 15.655 1.00 90.19 85 GLY A O 1
ATOM 688 N N . LYS A 1 86 ? -9.654 12.012 17.290 1.00 94.12 86 LYS A N 1
ATOM 689 C CA . LYS A 1 86 ? -9.182 13.130 16.467 1.00 94.12 86 LYS A CA 1
ATOM 690 C C . LYS A 1 86 ? -7.706 12.987 16.112 1.00 94.12 86 LYS A C 1
ATOM 692 O O . LYS A 1 86 ? -7.347 13.097 14.940 1.00 94.12 86 LYS A O 1
ATOM 697 N N . SER A 1 87 ? -6.858 12.739 17.103 1.00 94.06 87 SER A N 1
ATOM 698 C CA . SER A 1 87 ? -5.416 12.601 16.908 1.00 94.06 87 SER A CA 1
ATOM 699 C C . SER A 1 87 ? -5.092 11.353 16.096 1.00 94.06 87 SER A C 1
ATOM 701 O O . SER A 1 87 ? -4.230 11.413 15.227 1.00 94.06 87 SER A O 1
ATOM 703 N N . SER A 1 88 ? -5.823 10.250 16.296 1.00 92.69 88 SER A N 1
ATOM 704 C CA . SER A 1 88 ? -5.674 9.029 15.493 1.00 92.69 88 SER A CA 1
ATOM 705 C C . SER A 1 88 ? -5.965 9.284 14.011 1.00 92.69 88 SER A C 1
ATOM 707 O O . SER A 1 88 ? -5.159 8.914 13.156 1.00 92.69 88 SER A O 1
ATOM 709 N N . PHE A 1 89 ? -7.049 10.008 13.702 1.00 93.31 89 PHE A N 1
ATOM 710 C CA . PHE A 1 89 ? -7.373 10.393 12.327 1.00 93.31 89 PHE A CA 1
ATOM 711 C C . PHE A 1 89 ? -6.301 11.310 11.718 1.00 93.31 89 PHE A C 1
ATOM 713 O O . PHE A 1 89 ? -5.845 11.064 10.604 1.00 93.31 89 PHE A O 1
ATOM 720 N N . ILE A 1 90 ? -5.847 12.335 12.450 1.00 95.38 90 ILE A N 1
ATOM 721 C CA . ILE A 1 90 ? -4.777 13.234 11.984 1.00 95.38 90 ILE A CA 1
ATOM 722 C C . ILE A 1 90 ? -3.490 12.449 11.716 1.00 95.38 90 ILE A C 1
ATOM 724 O O . ILE A 1 90 ? -2.899 12.602 10.650 1.00 95.38 90 ILE A O 1
ATOM 728 N N . LEU A 1 91 ? -3.082 11.571 12.636 1.00 94.06 91 LEU A N 1
ATOM 729 C CA . LEU A 1 91 ? -1.903 10.721 12.469 1.00 94.06 91 LEU A CA 1
ATOM 730 C C . LEU A 1 91 ? -2.038 9.787 11.270 1.00 94.06 91 LEU A C 1
ATOM 732 O O . LEU A 1 91 ? -1.059 9.588 10.561 1.00 94.06 91 LEU A O 1
ATOM 736 N N . PHE A 1 92 ? -3.229 9.238 11.015 1.00 93.25 92 PHE A N 1
ATOM 737 C CA . PHE A 1 92 ? -3.493 8.439 9.820 1.00 93.25 92 PHE A CA 1
ATOM 738 C C . PHE A 1 92 ? -3.309 9.260 8.534 1.00 93.25 92 PHE A C 1
ATOM 740 O O . PHE A 1 92 ? -2.633 8.810 7.614 1.00 93.25 92 PHE A O 1
ATOM 747 N N . ILE A 1 93 ? -3.844 10.482 8.470 1.00 95.94 93 ILE A N 1
ATOM 748 C CA . ILE A 1 93 ? -3.681 11.350 7.293 1.00 95.94 93 ILE A CA 1
ATOM 749 C C . ILE A 1 93 ? -2.223 11.789 7.115 1.00 95.94 93 ILE A C 1
ATOM 751 O O . ILE A 1 93 ? -1.712 11.766 5.995 1.00 95.94 93 ILE A O 1
ATOM 755 N N . MET A 1 94 ? -1.534 12.158 8.198 1.00 96.25 94 MET A N 1
ATOM 756 C CA . MET A 1 94 ? -0.118 12.543 8.162 1.00 96.25 94 MET A CA 1
ATOM 757 C C . MET A 1 94 ? 0.777 11.391 7.701 1.00 96.25 94 MET A C 1
ATOM 759 O O . MET A 1 94 ? 1.666 11.606 6.886 1.00 96.25 94 MET A O 1
ATOM 763 N N . ASP A 1 95 ? 0.515 10.178 8.181 1.00 94.06 95 ASP A N 1
ATOM 764 C CA . ASP A 1 95 ? 1.205 8.948 7.789 1.00 94.06 95 ASP A CA 1
ATOM 765 C C . ASP A 1 95 ? 1.093 8.679 6.284 1.00 94.06 95 ASP A C 1
ATOM 767 O O . ASP A 1 95 ? 2.105 8.596 5.589 1.00 94.06 95 ASP A O 1
ATOM 771 N N . GLN A 1 96 ? -0.132 8.656 5.753 1.00 95.06 96 GLN A N 1
ATOM 772 C CA . GLN A 1 96 ? -0.362 8.441 4.322 1.00 95.06 96 GLN A CA 1
ATOM 773 C C . GLN A 1 96 ? 0.228 9.573 3.469 1.00 95.06 96 GLN A C 1
ATOM 775 O O . GLN A 1 96 ? 0.783 9.325 2.398 1.00 95.06 96 GLN A O 1
ATOM 780 N N . SER A 1 97 ? 0.167 10.816 3.958 1.00 97.06 97 SER A N 1
ATOM 781 C CA . SER A 1 97 ? 0.749 11.977 3.273 1.00 97.06 97 SER A CA 1
ATOM 782 C C . SER A 1 97 ? 2.278 11.921 3.238 1.00 97.06 97 SER A C 1
ATOM 784 O O . SER A 1 97 ? 2.878 12.257 2.218 1.00 97.06 97 SER A O 1
ATOM 786 N N . ALA A 1 98 ? 2.920 11.477 4.321 1.00 97.50 98 ALA A N 1
ATOM 787 C CA . ALA A 1 98 ? 4.370 11.334 4.387 1.00 97.50 98 ALA A CA 1
ATOM 788 C C . ALA A 1 98 ? 4.864 10.256 3.413 1.00 97.50 98 ALA A C 1
ATOM 790 O O . ALA A 1 98 ? 5.770 10.519 2.620 1.00 97.50 98 ALA A O 1
ATOM 791 N N . HIS A 1 99 ? 4.231 9.079 3.404 1.00 96.75 99 HIS A N 1
ATOM 792 C CA . HIS A 1 99 ? 4.574 7.996 2.475 1.00 96.75 99 HIS A CA 1
ATOM 793 C C . HIS A 1 99 ? 4.368 8.402 1.010 1.00 96.75 99 HIS A C 1
ATOM 795 O O . HIS A 1 99 ? 5.240 8.164 0.168 1.00 96.75 99 HIS A O 1
ATOM 801 N N . LEU A 1 100 ? 3.264 9.093 0.706 1.00 96.62 100 LEU A N 1
ATOM 802 C CA . LEU A 1 100 ? 3.011 9.679 -0.613 1.00 96.62 100 LEU A CA 1
ATO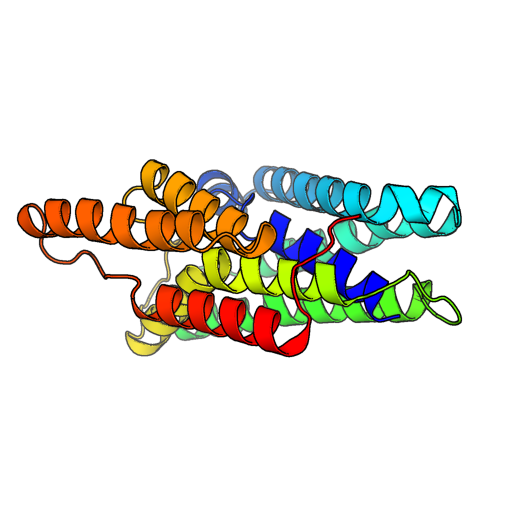M 803 C C . LEU A 1 100 ? 4.106 10.685 -1.002 1.00 96.62 100 LEU A C 1
ATOM 805 O O . LEU A 1 100 ? 4.642 10.619 -2.109 1.00 96.62 100 LEU A O 1
ATOM 809 N N . GLY A 1 101 ? 4.467 11.586 -0.085 1.00 98.06 101 GLY A N 1
ATOM 810 C CA . GLY A 1 101 ? 5.486 12.614 -0.287 1.00 98.06 101 GLY A CA 1
ATOM 811 C C . GLY A 1 101 ? 6.868 12.031 -0.580 1.00 98.06 101 GLY A C 1
ATOM 812 O O . GLY A 1 101 ? 7.495 12.420 -1.566 1.00 98.06 101 GLY A O 1
ATOM 813 N N . PHE A 1 102 ? 7.326 11.050 0.204 1.00 98.06 102 PHE A N 1
ATOM 814 C CA . PHE A 1 102 ? 8.592 10.356 -0.062 1.00 98.06 102 PHE A CA 1
ATOM 815 C C . PHE A 1 102 ? 8.565 9.604 -1.395 1.00 98.06 102 PHE A C 1
ATOM 817 O O . PHE A 1 102 ? 9.527 9.672 -2.162 1.00 98.06 102 PHE A O 1
ATOM 824 N N . THR A 1 103 ? 7.450 8.943 -1.717 1.00 97.31 103 THR A N 1
ATOM 825 C CA . THR A 1 103 ? 7.288 8.242 -2.998 1.00 97.31 103 THR A CA 1
ATOM 826 C C . THR A 1 103 ? 7.374 9.211 -4.181 1.00 97.31 103 THR A C 1
ATOM 828 O O . THR A 1 103 ? 8.068 8.925 -5.161 1.00 97.31 103 THR A O 1
ATOM 831 N N . LEU A 1 104 ? 6.731 10.381 -4.091 1.00 97.62 104 LEU A N 1
ATOM 832 C CA . LEU A 1 104 ? 6.817 11.446 -5.098 1.00 97.62 104 LEU A CA 1
ATOM 833 C C . LEU A 1 104 ? 8.230 12.019 -5.213 1.00 97.62 104 LEU A C 1
ATOM 835 O O . LEU A 1 104 ? 8.725 12.187 -6.329 1.00 97.62 104 LEU A O 1
ATOM 839 N N . LEU A 1 105 ? 8.890 12.282 -4.083 1.00 97.81 105 LEU A N 1
ATOM 840 C CA . LEU A 1 105 ? 10.249 12.817 -4.037 1.00 97.81 105 LEU A CA 1
ATOM 841 C C . LEU A 1 105 ? 11.229 11.882 -4.749 1.00 97.81 105 LEU A C 1
ATOM 843 O O . LEU A 1 105 ? 11.891 12.285 -5.707 1.00 97.81 105 LEU A O 1
ATOM 847 N N . PHE A 1 106 ? 11.290 10.615 -4.332 1.00 97.75 106 PHE A N 1
ATOM 848 C CA . PHE A 1 106 ? 12.200 9.653 -4.947 1.00 97.75 106 PHE A CA 1
ATOM 849 C C . PHE A 1 106 ? 11.810 9.355 -6.392 1.00 97.75 106 PHE A C 1
ATOM 851 O O . PHE A 1 106 ? 12.684 9.261 -7.248 1.00 97.75 106 PHE A O 1
ATOM 858 N N . THR A 1 107 ? 10.520 9.302 -6.727 1.00 96.75 107 THR A N 1
ATOM 859 C CA . THR A 1 107 ? 10.139 9.148 -8.136 1.00 96.75 107 THR A CA 1
ATOM 860 C C . THR A 1 107 ? 10.619 10.320 -8.986 1.00 96.75 107 THR A C 1
ATOM 862 O O . THR A 1 107 ? 11.120 10.092 -10.083 1.00 96.75 107 THR A O 1
ATOM 865 N N . SER A 1 108 ? 10.499 11.556 -8.504 1.00 96.81 108 SER A N 1
ATOM 866 C CA . SER A 1 108 ? 10.936 12.749 -9.242 1.00 96.81 108 SER A CA 1
ATOM 867 C C . SER A 1 108 ? 12.439 12.725 -9.518 1.00 96.81 108 SER A C 1
ATOM 869 O O . SER A 1 108 ? 12.861 13.019 -10.632 1.00 96.81 108 SER A O 1
ATOM 871 N N . ILE A 1 109 ? 13.238 12.290 -8.538 1.00 96.81 109 ILE A N 1
ATOM 872 C CA . ILE A 1 109 ? 14.694 12.151 -8.675 1.00 96.81 109 ILE A CA 1
ATOM 873 C C . ILE A 1 109 ? 15.045 11.051 -9.684 1.00 96.81 109 ILE A C 1
ATOM 875 O O . ILE A 1 109 ? 15.820 11.267 -10.613 1.00 96.81 109 ILE A O 1
ATOM 879 N N . TYR A 1 110 ? 14.476 9.854 -9.526 1.00 96.31 110 TYR A N 1
ATOM 880 C CA . TYR A 1 110 ? 14.878 8.698 -10.330 1.00 96.31 110 TYR A CA 1
ATOM 881 C C . TYR A 1 110 ? 14.236 8.682 -11.717 1.00 96.31 110 TYR A C 1
ATOM 883 O O . TYR A 1 110 ? 14.807 8.099 -12.631 1.00 96.31 110 TYR A O 1
ATOM 891 N N . ALA A 1 111 ? 13.084 9.314 -11.915 1.00 95.25 111 ALA A N 1
ATOM 892 C CA . ALA A 1 111 ? 12.435 9.414 -13.218 1.00 95.25 111 ALA A CA 1
ATOM 893 C C . ALA A 1 111 ? 12.723 10.727 -13.953 1.00 95.25 111 ALA A C 1
ATOM 895 O O . ALA A 1 111 ? 12.073 10.986 -14.968 1.00 95.25 111 ALA A O 1
ATOM 896 N N . TRP A 1 112 ? 13.668 11.536 -13.467 1.00 94.25 112 TRP A N 1
ATOM 897 C CA . TRP A 1 112 ? 14.154 12.709 -14.188 1.00 94.25 112 TRP A CA 1
ATOM 898 C C . TRP A 1 112 ? 14.639 12.294 -15.579 1.00 94.25 112 TRP A C 1
ATOM 900 O O . TRP A 1 112 ? 15.527 11.457 -15.672 1.00 94.25 112 TRP A O 1
ATOM 910 N N . GLU A 1 113 ? 14.025 12.821 -16.641 1.00 91.75 113 GLU A N 1
ATOM 911 C CA . GLU A 1 113 ? 14.288 12.462 -18.052 1.00 91.75 113 GLU A CA 1
ATOM 912 C C . GLU A 1 113 ? 13.976 11.005 -18.461 1.00 91.75 113 GLU A C 1
ATOM 914 O O . GLU A 1 113 ? 14.129 10.650 -19.628 1.00 91.75 113 GLU A O 1
ATOM 919 N N . TYR A 1 114 ? 13.453 10.162 -17.560 1.00 92.81 114 TYR A N 1
ATOM 920 C CA . TYR A 1 114 ? 13.113 8.766 -17.862 1.00 92.81 114 TYR A CA 1
ATOM 921 C C . TYR A 1 114 ? 11.604 8.480 -17.760 1.00 92.81 114 TYR A C 1
ATOM 923 O O . TYR A 1 114 ? 10.892 8.870 -16.820 1.00 92.81 114 TYR A O 1
ATOM 931 N N . SER A 1 115 ? 11.106 7.705 -18.725 1.00 91.12 115 SER A N 1
ATOM 932 C CA . SER A 1 115 ? 9.773 7.103 -18.690 1.00 91.12 115 SER A CA 1
ATOM 933 C C . SER A 1 115 ? 9.874 5.599 -18.453 1.00 91.12 115 SER A C 1
ATOM 935 O O . SER A 1 115 ? 10.709 4.925 -19.045 1.00 91.12 115 SER A O 1
ATOM 937 N N . TYR A 1 116 ? 9.006 5.074 -17.588 1.00 93.12 116 TYR A N 1
ATOM 938 C CA . TYR A 1 116 ? 9.007 3.670 -17.154 1.00 93.12 116 TYR A CA 1
ATOM 939 C C . TYR A 1 116 ? 7.736 2.930 -17.598 1.00 93.12 116 TYR A C 1
ATOM 941 O O . TYR A 1 116 ? 7.207 2.075 -16.883 1.00 93.12 116 TYR A O 1
ATOM 949 N N . GLY A 1 117 ? 7.233 3.292 -18.781 1.00 91.38 117 GLY A N 1
ATOM 950 C CA . GLY A 1 117 ? 6.063 2.684 -19.415 1.00 91.38 117 GLY A CA 1
ATOM 951 C C . GLY A 1 117 ? 4.734 3.351 -19.056 1.00 91.38 117 GLY A C 1
ATOM 952 O O . GLY A 1 117 ? 4.690 4.524 -18.680 1.00 91.38 117 GLY A O 1
ATOM 953 N N . ASN A 1 118 ? 3.646 2.592 -19.207 1.00 88.69 118 ASN A N 1
ATOM 954 C CA . ASN A 1 118 ? 2.278 3.054 -18.978 1.00 88.69 118 ASN A CA 1
ATOM 955 C C . ASN A 1 118 ? 1.944 3.096 -17.465 1.00 88.69 118 ASN A C 1
ATOM 957 O O . ASN A 1 118 ? 2.128 2.084 -16.783 1.00 88.69 118 ASN A O 1
ATOM 961 N N . PRO A 1 119 ? 1.461 4.231 -16.916 1.00 89.38 119 PRO A N 1
ATOM 962 C CA . PRO A 1 119 ? 1.056 4.327 -15.511 1.00 89.38 119 PRO A CA 1
ATOM 963 C C . PRO A 1 119 ? -0.275 3.647 -15.170 1.00 89.38 119 PRO A C 1
ATOM 965 O O . PRO A 1 119 ? -0.475 3.304 -14.005 1.00 89.38 119 PRO A O 1
ATOM 968 N N . VAL A 1 120 ? -1.174 3.473 -16.144 1.00 82.75 120 VAL A N 1
ATOM 969 C CA . VAL A 1 120 ? -2.583 3.110 -15.905 1.00 82.75 120 VAL A CA 1
ATOM 970 C C . VAL A 1 120 ? -2.748 1.811 -15.105 1.00 82.75 120 VAL A C 1
ATOM 972 O O . VAL A 1 120 ? -3.417 1.867 -14.075 1.00 82.75 120 VAL A O 1
ATOM 975 N N . PRO A 1 121 ? -2.074 0.689 -15.438 1.00 82.25 121 PRO A N 1
ATOM 976 C CA . PRO A 1 121 ? -2.301 -0.565 -14.715 1.00 82.25 121 PRO A CA 1
ATOM 977 C C . PRO A 1 121 ? -1.944 -0.474 -13.226 1.00 82.25 121 PRO A C 1
ATOM 979 O O . PRO A 1 121 ? -2.611 -1.049 -12.371 1.00 82.25 121 PRO A O 1
ATOM 982 N N . TYR A 1 122 ? -0.895 0.283 -12.890 1.00 87.25 122 TYR A N 1
ATOM 983 C CA . TYR A 1 122 ? -0.459 0.456 -11.503 1.00 87.25 122 TYR A CA 1
ATOM 984 C C . TYR A 1 122 ? -1.336 1.443 -10.735 1.00 87.25 122 TYR A C 1
ATOM 986 O O . TYR A 1 122 ? -1.524 1.283 -9.531 1.00 87.25 122 TYR A O 1
ATOM 994 N N . PHE A 1 123 ? -1.886 2.446 -11.421 1.00 84.50 123 PHE A N 1
ATOM 995 C CA . PHE A 1 123 ? -2.885 3.341 -10.850 1.00 84.50 123 PHE A CA 1
ATOM 996 C C . PHE A 1 123 ? -4.164 2.577 -10.489 1.00 84.50 123 PHE A C 1
ATOM 998 O O . PHE A 1 123 ? -4.637 2.672 -9.358 1.00 84.50 123 PHE A O 1
ATOM 1005 N N . GLU A 1 124 ? -4.678 1.758 -11.405 1.00 77.88 124 GLU A N 1
ATOM 1006 C CA . GLU A 1 124 ? -5.852 0.912 -11.168 1.00 77.88 124 GLU A CA 1
ATOM 1007 C C . GLU A 1 124 ? -5.600 -0.092 -10.041 1.00 77.88 124 GLU A C 1
ATOM 1009 O O . GLU A 1 124 ? -6.432 -0.247 -9.146 1.00 77.88 124 GLU A O 1
ATOM 1014 N N . PHE A 1 125 ? -4.415 -0.712 -10.022 1.00 81.44 125 PHE A N 1
ATOM 1015 C CA . PHE A 1 125 ? -3.993 -1.601 -8.943 1.00 81.44 125 PHE A CA 1
ATOM 1016 C C . PHE A 1 125 ? -3.972 -0.883 -7.584 1.00 81.44 125 PHE A C 1
ATOM 1018 O O . PHE A 1 125 ? -4.521 -1.395 -6.608 1.00 81.44 125 PHE A O 1
ATOM 1025 N N . ALA A 1 126 ? -3.406 0.327 -7.513 1.00 87.06 126 ALA A N 1
ATOM 1026 C CA . ALA A 1 126 ? -3.395 1.146 -6.300 1.00 87.06 126 ALA A CA 1
ATOM 1027 C C . ALA A 1 126 ? -4.815 1.492 -5.820 1.00 87.06 126 ALA A C 1
ATOM 1029 O O . ALA A 1 126 ? -5.127 1.318 -4.638 1.00 87.06 126 ALA A O 1
ATOM 1030 N N . LEU A 1 127 ? -5.692 1.927 -6.731 1.00 81.31 127 LEU A N 1
ATOM 1031 C CA . LEU A 1 127 ? -7.091 2.223 -6.419 1.00 81.31 127 LEU A CA 1
ATOM 1032 C C . LEU A 1 127 ? -7.833 0.990 -5.897 1.00 81.31 127 LEU A C 1
ATOM 1034 O O . LEU A 1 127 ? -8.549 1.091 -4.903 1.00 81.31 127 LEU A O 1
ATOM 1038 N N . ALA A 1 128 ? -7.636 -0.171 -6.524 1.00 77.44 128 ALA A N 1
ATOM 1039 C CA . ALA A 1 128 ? -8.241 -1.429 -6.104 1.00 77.44 128 ALA A CA 1
ATOM 1040 C C . ALA A 1 128 ? -7.815 -1.820 -4.681 1.00 77.44 128 ALA A C 1
ATOM 1042 O O . ALA A 1 128 ? -8.661 -2.167 -3.853 1.00 77.44 128 ALA A O 1
ATOM 1043 N N . ILE A 1 129 ? -6.515 -1.721 -4.369 1.00 84.12 129 ILE A N 1
ATOM 1044 C CA . ILE A 1 129 ? -6.002 -1.985 -3.018 1.00 84.12 129 ILE A CA 1
ATOM 1045 C C . ILE A 1 129 ? -6.649 -1.030 -2.016 1.00 84.12 129 ILE A C 1
ATOM 1047 O O . ILE A 1 129 ? -7.161 -1.477 -0.988 1.00 84.12 129 ILE A O 1
ATOM 1051 N N . PHE A 1 130 ? -6.644 0.271 -2.308 1.00 83.06 130 PHE A N 1
ATOM 1052 C CA . PHE A 1 130 ? -7.171 1.265 -1.384 1.00 83.06 130 PHE A CA 1
ATOM 1053 C C . PHE A 1 130 ? -8.674 1.089 -1.164 1.00 83.06 130 PHE A C 1
ATOM 1055 O O . PHE A 1 130 ? -9.105 1.054 -0.019 1.00 83.06 130 PHE A O 1
ATOM 1062 N N . ALA A 1 131 ? -9.467 0.901 -2.218 1.00 76.19 131 ALA A N 1
ATOM 1063 C CA . ALA A 1 131 ? -10.913 0.729 -2.101 1.00 76.19 131 ALA A CA 1
ATOM 1064 C C . ALA A 1 131 ? -11.289 -0.508 -1.268 1.00 76.19 131 ALA A C 1
ATOM 1066 O O . ALA A 1 131 ? -12.147 -0.425 -0.392 1.00 76.19 131 ALA A O 1
ATOM 1067 N N . ILE A 1 132 ? -10.616 -1.638 -1.504 1.00 76.62 132 ILE A N 1
ATOM 1068 C CA . ILE A 1 132 ? -10.957 -2.921 -0.875 1.00 76.62 132 ILE A CA 1
ATOM 1069 C C . ILE A 1 132 ? -10.360 -3.051 0.533 1.00 76.62 132 ILE A C 1
ATOM 1071 O O . ILE A 1 132 ? -11.017 -3.553 1.445 1.00 76.62 132 ILE A O 1
ATOM 1075 N N . TRP A 1 133 ? -9.106 -2.637 0.724 1.00 82.31 133 TRP A N 1
ATOM 1076 C CA . TRP A 1 133 ? -8.368 -2.880 1.967 1.00 82.31 133 TRP A CA 1
ATOM 1077 C C . TRP A 1 133 ? -8.173 -1.624 2.816 1.00 82.31 133 TRP A C 1
ATOM 1079 O O . TRP A 1 133 ? -8.280 -1.708 4.040 1.00 82.31 133 TRP A O 1
ATOM 1089 N N . GLY A 1 134 ? -7.914 -0.473 2.191 1.00 83.56 134 GLY A N 1
ATOM 1090 C CA . GLY A 1 134 ? -7.729 0.808 2.884 1.00 83.56 134 GLY A CA 1
ATOM 1091 C C . GLY A 1 134 ? -9.042 1.467 3.320 1.00 83.56 134 GLY A C 1
ATOM 1092 O O . GLY A 1 134 ? -9.125 2.015 4.418 1.00 83.56 134 GLY A O 1
ATOM 1093 N N . GLY A 1 135 ? -10.092 1.352 2.506 1.00 81.56 135 GLY A N 1
ATOM 1094 C CA . GLY A 1 135 ? -11.411 1.950 2.718 1.00 81.56 135 GLY A CA 1
ATOM 1095 C C . GLY A 1 135 ? -12.022 1.611 4.080 1.00 81.56 135 GLY A C 1
ATOM 1096 O O . GLY A 1 135 ? -12.343 2.536 4.826 1.00 81.56 135 GLY A O 1
ATOM 1097 N N . PRO A 1 136 ? -12.102 0.326 4.477 1.00 82.00 136 PRO A N 1
ATOM 1098 C CA . PRO A 1 136 ? -12.620 -0.056 5.791 1.00 82.00 136 PRO A CA 1
ATOM 1099 C C . PRO A 1 136 ? -11.846 0.566 6.966 1.00 82.00 136 PRO A C 1
ATOM 1101 O O . PRO A 1 136 ? -12.441 0.939 7.978 1.00 82.00 136 PRO A O 1
ATOM 1104 N N . ILE A 1 137 ? -10.524 0.728 6.830 1.00 85.31 137 ILE A N 1
ATOM 1105 C CA . ILE A 1 137 ? -9.681 1.371 7.849 1.00 85.31 137 ILE A CA 1
ATOM 1106 C C . ILE A 1 137 ? -9.969 2.874 7.903 1.00 85.31 137 ILE A C 1
ATOM 1108 O O . ILE A 1 137 ? -10.120 3.421 8.993 1.00 85.31 137 ILE A O 1
ATOM 1112 N N . LEU A 1 138 ? -10.106 3.539 6.753 1.00 85.06 138 LEU A N 1
ATOM 1113 C CA . LEU A 1 138 ? -10.484 4.952 6.692 1.00 85.06 138 LEU A CA 1
ATOM 1114 C C . LEU A 1 138 ? -11.869 5.189 7.315 1.00 85.06 138 LEU A C 1
ATOM 1116 O O . LEU A 1 138 ? -12.031 6.093 8.133 1.00 85.06 138 LEU A O 1
ATOM 1120 N N . VAL A 1 139 ? -12.857 4.352 6.988 1.00 82.25 139 VAL A N 1
ATOM 1121 C CA . VAL A 1 139 ? -14.206 4.425 7.571 1.00 82.25 139 VAL A CA 1
ATOM 1122 C C . VAL A 1 139 ? -14.158 4.218 9.083 1.00 82.25 139 VAL A C 1
ATOM 1124 O O . VAL A 1 139 ? -14.829 4.939 9.823 1.00 82.25 139 VAL A O 1
ATOM 1127 N N . PHE A 1 140 ? -13.343 3.279 9.567 1.00 85.00 140 PHE A N 1
ATOM 1128 C CA . PHE A 1 140 ? -13.109 3.100 10.998 1.00 85.00 140 PHE A CA 1
ATOM 1129 C C . PHE A 1 140 ? -12.540 4.370 11.649 1.00 85.00 140 PHE A C 1
ATOM 1131 O O . PHE A 1 140 ? -13.088 4.832 12.649 1.00 85.00 140 PHE A O 1
ATOM 1138 N N . GLN A 1 141 ? -11.515 4.982 11.051 1.00 87.50 141 GLN A N 1
ATOM 1139 C CA . GLN A 1 141 ? -10.911 6.221 11.555 1.00 87.50 141 GLN A CA 1
ATOM 1140 C C . GLN A 1 141 ? -11.921 7.381 11.600 1.00 87.50 141 GLN A C 1
ATOM 1142 O O . GLN A 1 141 ? -12.012 8.090 12.603 1.00 87.50 141 GLN A O 1
ATOM 1147 N N . ILE A 1 142 ? -12.757 7.530 10.566 1.00 84.62 142 ILE A N 1
ATOM 1148 C CA . ILE A 1 142 ? -13.837 8.530 10.530 1.00 84.62 142 ILE A CA 1
ATOM 1149 C C . ILE A 1 142 ? -14.875 8.263 11.630 1.00 84.62 142 ILE A C 1
ATOM 1151 O O . ILE A 1 142 ? -15.309 9.191 12.312 1.00 84.62 142 ILE A O 1
ATOM 1155 N N . LYS A 1 143 ? -15.263 7.001 11.856 1.00 84.69 143 LYS A N 1
ATOM 1156 C CA . LYS A 1 143 ? -16.191 6.640 12.941 1.00 84.69 143 LYS A CA 1
ATOM 1157 C C . LYS A 1 143 ? -15.612 6.983 14.313 1.00 84.69 143 LYS A C 1
ATOM 1159 O O . LYS A 1 143 ? -16.342 7.518 15.145 1.00 84.69 143 LYS A O 1
ATOM 1164 N N . CYS A 1 144 ? -14.327 6.715 14.547 1.00 87.69 144 CYS A N 1
ATOM 1165 C CA . CYS A 1 144 ? -13.640 7.092 15.784 1.00 87.69 144 CYS A CA 1
ATOM 1166 C C . CYS A 1 144 ? -13.609 8.612 15.990 1.00 87.69 144 CYS A C 1
ATOM 1168 O O . CYS A 1 144 ? -13.881 9.076 17.098 1.00 87.69 144 CYS A O 1
ATOM 1170 N N . LEU A 1 145 ? -13.350 9.379 14.924 1.00 90.38 145 LEU A N 1
ATOM 1171 C CA . LEU A 1 145 ? -13.397 10.843 14.931 1.00 90.38 145 LEU A CA 1
ATOM 1172 C C . LEU A 1 145 ? -14.794 11.366 15.300 1.00 90.38 145 LEU A C 1
ATOM 1174 O O . LEU A 1 145 ? -14.922 12.176 16.216 1.00 90.38 145 LEU A O 1
ATOM 1178 N N . ILE A 1 146 ? -15.844 10.884 14.626 1.00 88.88 146 ILE A N 1
ATOM 1179 C CA . ILE A 1 146 ? -17.233 11.326 14.850 1.00 88.88 146 ILE A CA 1
ATOM 1180 C C . ILE A 1 146 ? -17.698 10.983 16.268 1.00 88.88 146 ILE A C 1
ATOM 1182 O O . ILE A 1 146 ? -18.313 11.812 16.936 1.00 88.88 146 ILE A O 1
ATOM 1186 N N . LYS A 1 147 ? -17.386 9.772 16.743 1.00 90.19 147 LYS A N 1
ATOM 1187 C CA . LYS A 1 147 ? -17.769 9.304 18.082 1.00 90.19 147 LYS A CA 1
ATOM 1188 C C . LYS A 1 147 ? -16.920 9.895 19.209 1.00 90.19 147 LYS A C 1
ATOM 1190 O O . LYS A 1 147 ? -17.238 9.635 20.362 1.00 90.19 147 LYS A O 1
ATOM 1195 N N . LYS A 1 148 ? -15.870 10.667 18.895 1.00 92.12 148 LYS A N 1
ATOM 1196 C CA . LYS A 1 148 ? -14.932 11.252 19.871 1.00 92.12 148 LYS A CA 1
ATOM 1197 C C . LYS A 1 148 ? -14.403 10.210 20.862 1.00 92.12 148 LYS A C 1
ATOM 1199 O O . LYS A 1 148 ? -14.422 10.421 22.068 1.00 92.12 148 LYS A O 1
ATOM 1204 N N . VAL A 1 149 ? -13.976 9.063 20.335 1.00 89.12 149 VAL A N 1
ATOM 1205 C CA . VAL A 1 149 ? -13.449 7.964 21.155 1.00 89.12 149 VAL A CA 1
ATOM 1206 C C . VAL A 1 149 ? -12.223 8.453 21.935 1.00 89.12 149 VAL A C 1
ATOM 1208 O O . VAL A 1 149 ? -11.324 9.037 21.332 1.00 89.12 149 VAL A O 1
ATOM 1211 N N . GLU A 1 150 ? -12.186 8.212 23.246 1.00 89.50 150 GLU A N 1
ATOM 1212 C CA . GLU A 1 150 ? -11.083 8.648 24.121 1.00 89.50 150 GLU A CA 1
ATOM 1213 C C . GLU A 1 150 ? -9.771 7.912 23.821 1.00 89.50 150 GLU A C 1
ATOM 1215 O O . GLU A 1 150 ? -8.704 8.518 23.845 1.00 89.50 150 GLU A O 1
ATOM 1220 N N . GLU A 1 151 ? -9.851 6.627 23.464 1.00 90.75 151 GLU A N 1
ATOM 1221 C CA . GLU A 1 151 ? -8.696 5.821 23.073 1.00 90.75 151 GLU A CA 1
ATOM 1222 C C . GLU A 1 151 ? -9.024 4.921 21.874 1.00 90.75 151 GLU A C 1
ATOM 1224 O O . GLU A 1 151 ? -9.902 4.054 21.929 1.00 90.75 151 GLU A O 1
ATOM 1229 N N . VAL A 1 152 ? -8.319 5.125 20.759 1.00 87.62 152 VAL A N 1
ATOM 1230 C CA . VAL A 1 152 ? -8.539 4.341 19.536 1.00 87.62 152 VAL A CA 1
ATOM 1231 C C . VAL A 1 152 ? -7.782 3.018 19.584 1.00 87.62 152 VAL A C 1
ATOM 1233 O O . VAL A 1 152 ? -6.553 2.975 19.610 1.00 87.62 152 VAL A O 1
ATOM 1236 N N . THR A 1 153 ? -8.522 1.915 19.493 1.00 86.62 153 THR A N 1
ATOM 1237 C CA . THR A 1 153 ? -7.954 0.569 19.350 1.00 86.62 153 THR A CA 1
ATOM 1238 C C . THR A 1 153 ? -7.656 0.212 17.891 1.00 86.62 153 THR A C 1
ATOM 1240 O O . THR A 1 153 ? -8.180 0.816 16.958 1.00 86.62 153 THR A O 1
ATOM 1243 N N . VAL A 1 154 ? -6.867 -0.844 17.672 1.00 83.75 154 VAL A N 1
ATOM 1244 C CA . VAL A 1 154 ? -6.583 -1.375 16.327 1.00 83.75 154 VAL A CA 1
ATOM 1245 C C . VAL A 1 154 ? -7.865 -1.882 15.657 1.00 83.75 154 VAL A C 1
ATOM 1247 O O . VAL A 1 154 ? -8.592 -2.683 16.247 1.00 83.75 154 VAL A O 1
ATOM 1250 N N . TYR A 1 155 ? -8.100 -1.474 14.405 1.00 83.06 155 TYR A N 1
ATOM 1251 C CA . TYR A 1 155 ? -9.188 -2.006 13.583 1.00 83.06 155 TYR A CA 1
ATOM 1252 C C . TYR A 1 155 ? -9.082 -3.531 13.453 1.00 83.06 155 TYR A C 1
ATOM 1254 O O . TYR A 1 155 ? -8.026 -4.077 13.118 1.00 83.06 155 TYR A O 1
ATOM 1262 N N . ARG A 1 156 ? -10.196 -4.223 13.696 1.00 80.00 156 ARG A N 1
ATOM 1263 C CA . ARG A 1 156 ? -10.325 -5.664 13.488 1.00 80.00 156 ARG A CA 1
ATOM 1264 C C . ARG A 1 156 ? -11.506 -5.919 12.573 1.00 80.00 156 ARG A C 1
ATOM 1266 O O . ARG A 1 156 ? -12.626 -5.530 12.884 1.00 80.00 156 ARG A O 1
ATOM 1273 N N . GLU A 1 157 ? -11.231 -6.583 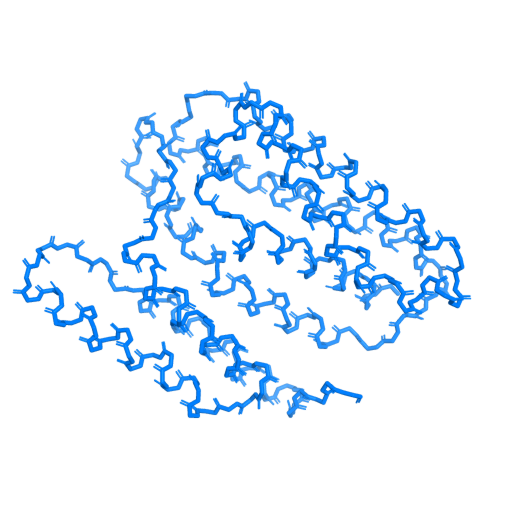11.460 1.00 75.06 157 GLU A N 1
ATOM 1274 C CA . GLU A 1 157 ? -12.268 -7.037 10.544 1.00 75.06 157 GLU A CA 1
ATOM 1275 C C . GLU A 1 157 ? -13.110 -8.137 11.216 1.00 75.06 157 GLU A C 1
ATOM 1277 O O . GLU A 1 157 ? -12.541 -9.133 11.688 1.00 75.06 157 GLU A O 1
ATOM 1282 N N . PRO A 1 158 ? -14.445 -7.987 11.254 1.00 67.31 158 PRO A N 1
ATOM 1283 C CA . PRO A 1 158 ? -15.347 -9.070 11.619 1.00 67.31 158 PRO A CA 1
ATOM 1284 C C . PRO A 1 158 ? -15.171 -10.243 10.647 1.00 67.31 158 PRO A C 1
ATOM 1286 O O . PRO A 1 158 ? -15.269 -10.069 9.438 1.00 67.31 158 PRO A O 1
ATOM 1289 N N . PHE A 1 159 ? -14.925 -11.449 11.165 1.00 74.06 159 PHE A N 1
ATOM 1290 C CA . PHE A 1 159 ? -14.745 -12.670 10.361 1.00 74.06 159 PHE A CA 1
ATOM 1291 C C . PHE A 1 159 ? -13.558 -12.617 9.369 1.00 74.06 159 PHE A C 1
ATOM 1293 O O . PHE A 1 159 ? -13.733 -12.754 8.155 1.00 74.06 159 PHE A O 1
ATOM 1300 N N . PRO A 1 160 ? -12.309 -12.513 9.862 1.00 74.88 160 PRO A N 1
ATOM 1301 C CA . PRO A 1 160 ? -11.138 -12.212 9.034 1.00 74.88 160 PRO A CA 1
ATOM 1302 C C . PRO A 1 160 ? -10.875 -13.227 7.911 1.00 74.88 160 PRO A C 1
ATOM 1304 O O . PRO A 1 160 ? -10.417 -12.847 6.839 1.00 74.88 160 PRO A O 1
ATOM 1307 N N . ARG A 1 161 ? -11.180 -14.516 8.120 1.00 78.25 161 ARG A N 1
ATOM 1308 C CA . ARG A 1 161 ? -10.994 -15.553 7.086 1.00 78.25 161 ARG A CA 1
ATOM 1309 C C . ARG A 1 161 ? -11.927 -15.353 5.890 1.00 78.25 161 ARG A C 1
ATOM 1311 O O . ARG A 1 161 ? -11.486 -15.490 4.754 1.00 78.25 161 ARG A O 1
ATOM 1318 N N . PHE A 1 162 ? -13.188 -15.005 6.144 1.00 74.94 162 PHE A N 1
ATOM 1319 C CA . PHE A 1 162 ? -14.167 -14.749 5.087 1.00 74.94 162 PHE A CA 1
ATOM 1320 C C . PHE A 1 162 ? -13.874 -13.440 4.366 1.00 74.94 162 PHE A C 1
ATOM 1322 O O . PHE A 1 162 ? -13.898 -13.409 3.139 1.00 74.94 162 PHE A O 1
ATOM 1329 N N . ALA A 1 163 ? -13.495 -12.403 5.113 1.00 75.06 163 ALA A N 1
ATOM 1330 C CA . ALA A 1 163 ? -13.103 -11.128 4.533 1.00 75.06 163 ALA A CA 1
ATOM 1331 C C . ALA A 1 163 ? -11.895 -11.254 3.588 1.00 75.06 163 ALA A C 1
ATOM 1333 O O . ALA A 1 163 ? -11.847 -10.571 2.573 1.00 75.06 163 ALA A O 1
ATOM 1334 N N . ILE A 1 164 ? -10.934 -12.149 3.858 1.00 79.94 164 ILE A N 1
ATOM 1335 C CA . ILE A 1 164 ? -9.824 -12.406 2.921 1.00 79.94 164 ILE A CA 1
ATOM 1336 C C . ILE A 1 164 ? -10.343 -12.973 1.595 1.00 79.94 164 ILE A C 1
ATOM 1338 O O . ILE A 1 164 ? -9.922 -12.507 0.541 1.00 79.94 164 ILE A O 1
ATOM 1342 N N . ILE A 1 165 ? -11.258 -13.947 1.633 1.00 80.31 165 ILE A N 1
ATOM 1343 C CA . ILE A 1 165 ? -11.829 -14.557 0.420 1.00 80.31 165 ILE A CA 1
ATOM 1344 C C . ILE A 1 165 ? -12.656 -13.524 -0.353 1.00 80.31 165 ILE A C 1
ATOM 1346 O O . ILE A 1 165 ? -12.467 -13.369 -1.555 1.00 80.31 165 ILE A O 1
ATOM 1350 N N . GLU A 1 166 ? -13.517 -12.780 0.343 1.00 77.50 166 GLU A N 1
ATOM 1351 C CA . GLU A 1 166 ? -14.296 -11.657 -0.197 1.00 77.50 166 GLU A CA 1
ATOM 1352 C C . GLU A 1 166 ? -13.399 -10.665 -0.940 1.00 77.50 166 GLU A C 1
ATOM 1354 O O . GLU A 1 166 ? -13.570 -10.413 -2.134 1.00 77.50 166 GLU A O 1
ATOM 1359 N N . ARG A 1 167 ? -12.398 -10.135 -0.235 1.00 79.75 167 ARG A N 1
ATOM 1360 C CA . ARG A 1 167 ? -11.497 -9.117 -0.764 1.00 79.75 167 ARG A CA 1
ATOM 1361 C C . ARG A 1 167 ? -10.647 -9.669 -1.902 1.00 79.75 167 ARG A C 1
ATOM 1363 O O . ARG A 1 167 ? -10.389 -8.937 -2.849 1.00 79.75 167 ARG A O 1
ATOM 1370 N N . ALA A 1 168 ? -10.252 -10.943 -1.855 1.00 81.69 168 ALA A N 1
ATOM 1371 C CA . ALA A 1 168 ? -9.544 -11.601 -2.948 1.00 81.69 168 ALA A CA 1
ATOM 1372 C C . ALA A 1 168 ? -10.421 -11.740 -4.201 1.00 81.69 168 ALA A C 1
ATOM 1374 O O . ALA A 1 168 ? -9.947 -11.451 -5.294 1.00 81.69 168 ALA A O 1
ATOM 1375 N N . LEU A 1 169 ? -11.695 -12.120 -4.063 1.00 79.69 169 LEU A N 1
ATOM 1376 C CA . LEU A 1 169 ? -12.632 -12.210 -5.189 1.00 79.69 169 LEU A CA 1
ATOM 1377 C C . LEU A 1 169 ? -12.903 -10.840 -5.813 1.00 79.69 169 LEU A C 1
ATOM 1379 O O . LEU A 1 169 ? -12.833 -10.710 -7.033 1.00 79.69 169 LEU A O 1
ATOM 1383 N N . LEU A 1 170 ? -13.138 -9.814 -4.988 1.00 74.00 170 LEU A N 1
ATOM 1384 C CA . LEU A 1 170 ? -13.284 -8.436 -5.459 1.00 74.00 170 LEU A CA 1
ATOM 1385 C C . LEU A 1 170 ? -12.019 -7.981 -6.189 1.00 74.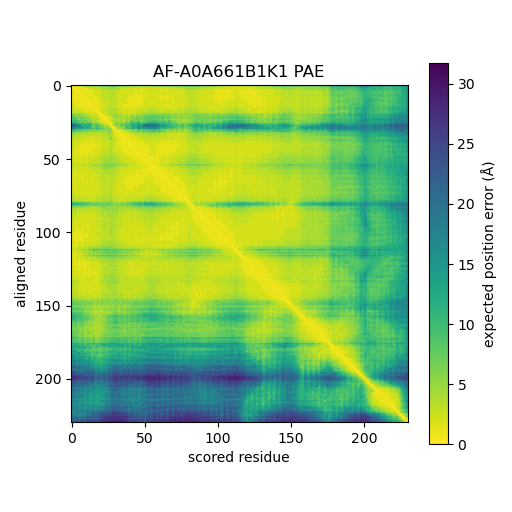00 170 LEU A C 1
ATOM 1387 O O . LEU A 1 170 ? -12.094 -7.483 -7.305 1.00 74.00 170 LEU A O 1
ATOM 1391 N N . PHE A 1 171 ? -10.849 -8.216 -5.599 1.00 75.88 171 PHE A N 1
ATOM 1392 C CA . PHE A 1 171 ? -9.568 -7.813 -6.166 1.00 75.88 171 PHE A CA 1
ATOM 1393 C C . PHE A 1 171 ? -9.265 -8.507 -7.496 1.00 75.88 171 PHE A C 1
ATOM 1395 O O . PHE A 1 171 ? -8.910 -7.851 -8.472 1.00 75.88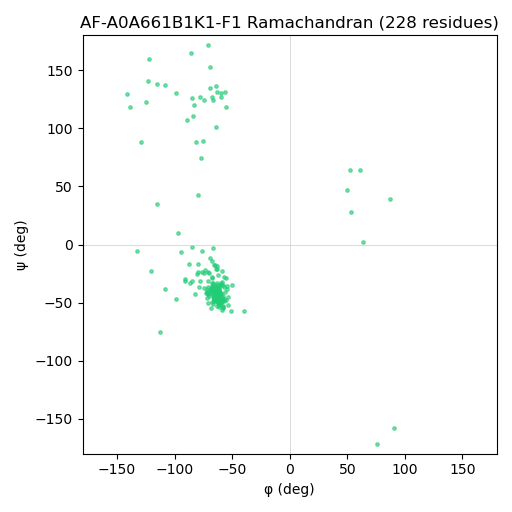 171 PHE A O 1
ATOM 1402 N N . LEU A 1 172 ? -9.464 -9.824 -7.566 1.00 76.50 172 LEU A N 1
ATOM 1403 C CA . LEU A 1 172 ? -9.319 -10.590 -8.802 1.00 76.50 172 LEU A CA 1
ATOM 1404 C C . LEU A 1 172 ? -10.362 -10.173 -9.837 1.00 76.50 172 LEU A C 1
ATOM 1406 O O . LEU A 1 172 ? -10.037 -10.101 -11.018 1.00 76.50 172 LEU A O 1
ATOM 1410 N N . GLY A 1 173 ? -11.590 -9.863 -9.420 1.00 71.62 173 GLY A N 1
ATOM 1411 C CA . GLY A 1 173 ? -12.634 -9.338 -10.295 1.00 71.62 173 GLY A CA 1
ATOM 1412 C C . GLY A 1 173 ? -12.272 -7.986 -10.902 1.00 71.62 173 GLY A C 1
ATOM 1413 O O . GLY A 1 173 ? -12.461 -7.805 -12.103 1.00 71.62 173 GLY A O 1
ATOM 1414 N N . LEU A 1 174 ? -11.680 -7.082 -10.115 1.00 68.50 174 LEU A N 1
ATOM 1415 C CA . LEU A 1 174 ? -11.161 -5.801 -10.603 1.00 68.50 174 LEU A CA 1
ATOM 1416 C C . LEU A 1 174 ? -10.023 -6.009 -11.607 1.00 68.50 174 LEU A C 1
ATOM 1418 O O . LEU A 1 174 ? -10.060 -5.439 -12.692 1.00 68.50 174 LEU A O 1
ATOM 1422 N N . LEU A 1 175 ? -9.050 -6.866 -11.283 1.00 69.12 175 LEU A N 1
ATOM 1423 C CA . LEU A 1 175 ? -7.868 -7.064 -12.129 1.00 69.12 175 LEU A CA 1
ATOM 1424 C C . LEU A 1 175 ? -8.160 -7.820 -13.422 1.00 69.12 175 LEU A C 1
ATOM 1426 O O . LEU A 1 175 ? -7.639 -7.471 -14.474 1.00 69.12 175 LEU A O 1
ATOM 1430 N N . SER A 1 176 ? -8.998 -8.852 -13.354 1.00 68.50 176 SER A N 1
ATOM 1431 C CA . SER A 1 176 ? -9.394 -9.643 -14.526 1.00 68.50 176 SER A CA 1
ATOM 1432 C C . SER A 1 176 ? -10.558 -9.028 -15.301 1.00 68.50 176 SER A C 1
ATOM 1434 O O . SER A 1 176 ? -10.992 -9.597 -16.300 1.00 68.50 176 SER A O 1
ATOM 1436 N N . SER A 1 177 ? -11.103 -7.897 -14.834 1.00 65.44 177 SER A N 1
ATOM 1437 C CA . SER A 1 177 ? -12.338 -7.308 -15.367 1.00 65.44 177 SER A CA 1
ATOM 1438 C C . SER A 1 177 ? -13.522 -8.297 -15.398 1.00 65.44 177 SER A C 1
ATOM 1440 O O . SER A 1 177 ? -14.423 -8.189 -16.232 1.00 65.44 177 SER A O 1
ATOM 1442 N N . SER A 1 178 ? -13.535 -9.282 -14.495 1.00 69.25 178 SER A N 1
ATOM 1443 C CA . SER A 1 178 ? -14.559 -10.326 -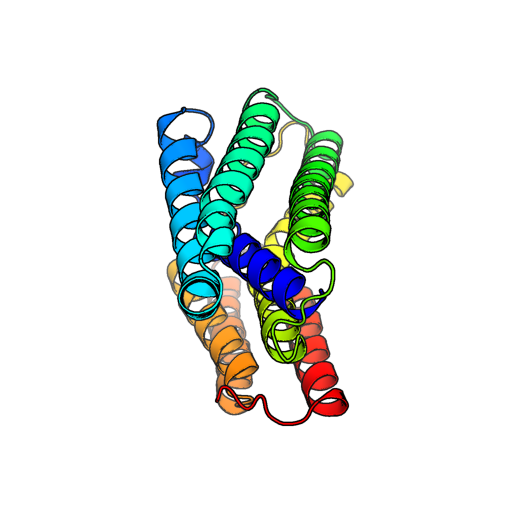14.442 1.00 69.25 178 SER A CA 1
ATOM 1444 C C . SER A 1 178 ? -15.732 -9.896 -13.570 1.00 69.25 178 SER A C 1
ATOM 1446 O O . SER A 1 178 ? -15.657 -9.904 -12.338 1.00 69.25 178 SER A O 1
ATOM 1448 N N . ILE A 1 179 ? -16.862 -9.587 -14.213 1.00 66.62 179 ILE A N 1
ATOM 1449 C CA . ILE A 1 179 ? -18.108 -9.249 -13.513 1.00 66.62 179 ILE A CA 1
ATOM 1450 C C . ILE A 1 179 ? -18.577 -10.383 -12.596 1.00 66.62 179 ILE A C 1
ATOM 1452 O O . ILE A 1 179 ? -19.117 -10.120 -11.530 1.00 66.62 179 ILE A O 1
ATOM 1456 N N . TRP A 1 180 ? -18.315 -11.642 -12.955 1.00 71.56 180 TRP A N 1
ATOM 1457 C CA . TRP A 1 180 ? -18.699 -12.799 -12.146 1.00 71.56 180 TRP A CA 1
ATOM 1458 C C . TRP A 1 180 ? -17.919 -12.876 -10.835 1.00 71.56 180 TRP A C 1
ATOM 1460 O O . TRP A 1 180 ? -18.501 -13.189 -9.801 1.00 71.56 180 TRP A O 1
ATOM 1470 N N . LEU A 1 181 ? -16.626 -12.540 -10.857 1.00 74.06 181 LEU A N 1
ATOM 1471 C CA . LEU A 1 181 ? -15.811 -12.473 -9.643 1.00 74.06 181 LEU A CA 1
ATOM 1472 C C . LEU A 1 181 ? -16.197 -11.276 -8.769 1.00 74.06 181 LEU A C 1
ATOM 1474 O O . LEU A 1 181 ? -16.252 -11.416 -7.550 1.00 74.06 181 LEU A O 1
ATOM 1478 N N . LEU A 1 182 ? -16.544 -10.135 -9.377 1.00 67.62 182 LEU A N 1
ATOM 1479 C CA . LEU A 1 182 ? -17.084 -8.984 -8.647 1.00 67.62 182 LEU A CA 1
ATOM 1480 C C . LEU A 1 182 ? -18.419 -9.325 -7.977 1.00 67.62 182 LEU A C 1
ATOM 1482 O O . LEU A 1 182 ? -18.582 -9.091 -6.784 1.00 67.62 182 LEU A O 1
ATOM 1486 N N . LEU A 1 183 ? -19.350 -9.937 -8.715 1.00 67.31 183 LEU A N 1
ATOM 1487 C CA . LEU A 1 183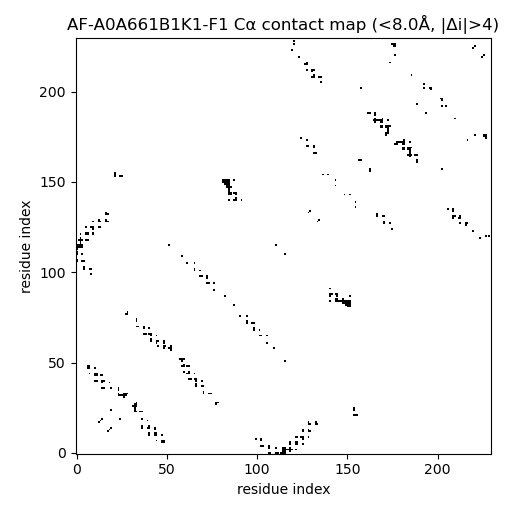 ? -20.633 -10.385 -8.178 1.00 67.31 183 LEU A CA 1
ATOM 1488 C C . LEU A 1 183 ? -20.443 -11.427 -7.076 1.00 67.31 183 LEU A C 1
ATOM 1490 O O . LEU A 1 183 ? -21.073 -11.307 -6.032 1.00 67.31 183 LEU A O 1
ATOM 1494 N N . ALA A 1 184 ? -19.545 -12.401 -7.249 1.00 73.12 184 ALA A N 1
ATOM 1495 C CA . ALA A 1 184 ? -19.218 -13.362 -6.197 1.00 73.12 184 ALA A CA 1
ATOM 1496 C C . ALA A 1 184 ? -18.661 -12.658 -4.948 1.00 73.12 184 ALA A C 1
ATOM 1498 O O . ALA A 1 184 ? -19.104 -12.940 -3.837 1.00 73.12 184 ALA A O 1
ATOM 1499 N N . GLY A 1 185 ? -17.757 -11.694 -5.134 1.00 69.44 185 GLY A N 1
ATOM 1500 C CA . GLY A 1 185 ? -17.187 -10.871 -4.071 1.00 69.44 185 GLY A CA 1
ATOM 1501 C C . GLY A 1 185 ? -18.189 -9.958 -3.357 1.00 69.44 185 GLY A C 1
ATOM 1502 O O . GLY A 1 185 ? -17.887 -9.522 -2.260 1.00 69.44 185 GLY A O 1
ATOM 1503 N N . ILE A 1 186 ? -19.372 -9.694 -3.925 1.00 67.62 186 ILE A N 1
ATOM 1504 C CA . ILE A 1 186 ? -20.451 -8.902 -3.300 1.00 67.62 186 ILE A CA 1
ATOM 1505 C C . ILE A 1 186 ? -21.518 -9.814 -2.680 1.00 67.62 186 ILE A C 1
ATOM 1507 O O . ILE A 1 186 ? -21.933 -9.629 -1.537 1.00 67.62 186 ILE A O 1
ATOM 1511 N N . ILE A 1 187 ? -21.959 -10.830 -3.422 1.00 68.12 187 ILE A N 1
ATOM 1512 C CA . ILE A 1 187 ? -23.060 -11.717 -3.035 1.00 68.12 187 ILE A CA 1
ATOM 1513 C C . ILE A 1 187 ? -22.642 -12.625 -1.880 1.00 68.12 187 ILE A C 1
ATOM 1515 O O . ILE A 1 187 ? -23.402 -12.766 -0.925 1.00 68.12 187 ILE A O 1
ATOM 1519 N N . ILE A 1 188 ? -21.442 -13.216 -1.926 1.00 69.69 188 ILE A N 1
ATOM 1520 C CA . ILE A 1 188 ? -20.972 -14.128 -0.872 1.00 69.69 188 ILE A CA 1
ATOM 1521 C C . ILE A 1 188 ? -20.942 -13.414 0.493 1.00 69.69 188 ILE A C 1
ATOM 1523 O O . ILE A 1 188 ? -21.510 -13.955 1.443 1.00 69.69 188 ILE A O 1
ATOM 1527 N N . PRO A 1 189 ? -20.386 -12.195 0.627 1.00 66.38 189 PRO A N 1
ATOM 1528 C CA . PRO A 1 189 ? -20.450 -11.443 1.878 1.00 66.38 189 PRO A CA 1
ATOM 1529 C C . PRO A 1 189 ? -21.852 -11.028 2.295 1.00 66.38 189 PRO A C 1
ATOM 1531 O O . PRO A 1 189 ? -22.144 -11.102 3.482 1.00 66.38 189 PRO A O 1
ATOM 1534 N N . ILE A 1 190 ? -22.718 -10.597 1.371 1.00 65.12 190 ILE A N 1
ATOM 1535 C CA . ILE A 1 190 ? -24.106 -10.232 1.702 1.00 65.12 190 ILE A CA 1
ATOM 1536 C C . ILE A 1 190 ? -24.844 -11.439 2.274 1.00 65.12 190 ILE A C 1
ATOM 1538 O O . ILE A 1 190 ? -25.512 -11.317 3.295 1.00 65.12 190 ILE A O 1
ATOM 1542 N N . VAL A 1 191 ? -24.692 -12.608 1.653 1.00 66.25 191 VAL A N 1
ATOM 1543 C CA . VAL A 1 191 ? -25.325 -13.846 2.114 1.00 66.25 191 VAL A CA 1
ATOM 1544 C C . VAL A 1 191 ? -24.728 -14.279 3.450 1.00 66.25 191 VAL A C 1
ATOM 1546 O O . VAL A 1 191 ? -25.471 -14.506 4.395 1.00 66.25 191 VAL A O 1
ATOM 1549 N N . ILE A 1 192 ? -23.400 -14.331 3.583 1.00 65.19 192 ILE A N 1
ATOM 1550 C CA . ILE A 1 192 ? -22.743 -14.765 4.825 1.00 65.19 192 ILE A CA 1
ATOM 1551 C C . ILE A 1 192 ? -23.022 -13.785 5.971 1.00 65.19 192 ILE A C 1
ATOM 1553 O O . ILE A 1 192 ? -23.435 -14.208 7.046 1.00 65.19 192 ILE A O 1
ATOM 1557 N N . ARG A 1 193 ? -22.849 -12.475 5.763 1.00 64.12 193 ARG A N 1
ATOM 1558 C CA . ARG A 1 193 ? -23.109 -11.456 6.794 1.00 64.12 193 ARG A CA 1
ATOM 1559 C C . ARG A 1 193 ? -24.602 -11.294 7.068 1.00 64.12 193 ARG A C 1
ATOM 1561 O O . ARG A 1 193 ? -24.954 -11.047 8.210 1.00 64.12 193 ARG A O 1
ATOM 1568 N N . GLY A 1 194 ? -25.475 -11.491 6.081 1.00 57.34 194 GLY A N 1
ATOM 1569 C CA . GLY A 1 194 ? -26.929 -11.546 6.267 1.00 57.34 194 GLY A CA 1
ATOM 1570 C C . GLY A 1 194 ? -27.370 -12.742 7.113 1.00 57.34 194 GLY A C 1
ATOM 1571 O O . GLY A 1 194 ? -28.188 -12.585 8.013 1.00 57.34 194 GLY A O 1
ATOM 1572 N N . LEU A 1 195 ? -26.761 -13.913 6.903 1.00 58.19 195 LEU A N 1
ATOM 1573 C CA . LEU A 1 195 ? -26.961 -15.095 7.748 1.00 58.19 195 LEU A CA 1
ATOM 1574 C C . LEU A 1 195 ? -26.399 -14.906 9.168 1.00 58.19 195 LEU A C 1
ATOM 1576 O O . LEU A 1 195 ? -26.916 -15.495 10.110 1.00 58.19 195 LEU A O 1
ATOM 1580 N N . LEU A 1 196 ? -25.368 -14.074 9.335 1.00 56.81 196 LEU A N 1
ATOM 1581 C CA . LEU A 1 196 ? -24.768 -13.756 10.637 1.00 56.81 196 LEU A CA 1
ATOM 1582 C C . LEU A 1 196 ? -25.498 -12.625 11.379 1.00 56.81 196 LEU A C 1
ATOM 1584 O O . LEU A 1 196 ? -25.572 -12.668 12.600 1.00 56.81 196 LEU A O 1
ATOM 1588 N N . LEU A 1 197 ? -26.096 -11.661 10.670 1.00 53.06 197 LEU A N 1
ATOM 1589 C CA . LEU A 1 197 ? -26.993 -10.637 11.230 1.00 53.06 197 LEU A CA 1
ATOM 1590 C C . LEU A 1 197 ? -28.255 -11.248 11.852 1.00 53.06 197 LEU A C 1
ATOM 1592 O O . LEU A 1 197 ? -28.826 -10.668 12.768 1.00 53.06 197 LEU A O 1
ATOM 1596 N N . LEU A 1 198 ? -28.668 -12.431 11.386 1.00 50.44 198 LEU A N 1
ATOM 1597 C CA . LEU A 1 198 ? -29.719 -13.228 12.026 1.00 50.44 198 LEU A CA 1
ATOM 1598 C C . LEU A 1 198 ? -29.284 -13.822 13.379 1.00 50.44 198 LEU A C 1
ATOM 1600 O O . LEU A 1 198 ? -30.135 -14.325 14.106 1.00 50.44 198 LEU A O 1
ATOM 1604 N N . ASN A 1 199 ? -27.988 -13.778 13.711 1.00 52.53 199 ASN A N 1
ATOM 1605 C CA . ASN A 1 199 ? -27.403 -14.434 14.882 1.00 52.53 199 ASN A CA 1
ATOM 1606 C C . ASN A 1 199 ? -26.705 -13.464 15.860 1.00 52.53 199 ASN A C 1
ATOM 1608 O O . ASN A 1 199 ? -26.588 -13.792 17.036 1.00 52.53 199 ASN A O 1
ATOM 1612 N N . GLU A 1 200 ? -26.265 -12.279 15.416 1.00 48.28 200 GLU A N 1
ATOM 1613 C CA . GLU A 1 200 ? -25.699 -11.227 16.275 1.00 48.28 200 GLU A CA 1
ATOM 1614 C C . GLU A 1 200 ? -26.145 -9.818 15.833 1.00 48.28 200 GLU A C 1
ATOM 1616 O O . GLU A 1 200 ? -26.005 -9.430 14.669 1.00 48.28 200 GLU A O 1
ATOM 1621 N N . GLU A 1 201 ? -26.644 -9.017 16.782 1.00 42.59 201 GLU A N 1
ATOM 1622 C CA . GLU A 1 201 ? -26.944 -7.598 16.568 1.00 42.59 201 GLU A CA 1
ATOM 1623 C C . GLU A 1 201 ? -25.645 -6.786 16.390 1.00 42.59 201 GLU A C 1
ATOM 1625 O O . GLU A 1 201 ? -24.720 -6.889 17.194 1.00 42.59 201 GLU A O 1
ATOM 1630 N N . ASN A 1 202 ? -25.617 -5.894 15.389 1.00 51.97 202 ASN A N 1
ATOM 1631 C CA . ASN A 1 202 ? -24.556 -4.908 15.094 1.00 51.97 202 ASN A CA 1
ATOM 1632 C C . ASN A 1 202 ? -23.369 -5.341 14.210 1.00 51.97 202 ASN A C 1
ATOM 1634 O O . ASN A 1 202 ? -22.251 -4.858 14.407 1.00 51.97 202 ASN A O 1
ATOM 1638 N N . VAL A 1 203 ? -23.585 -6.135 13.155 1.00 52.22 203 VAL A N 1
ATOM 1639 C CA . VAL A 1 203 ? -22.583 -6.257 12.075 1.00 52.22 203 VAL A CA 1
ATOM 1640 C C . VAL A 1 203 ? -22.756 -5.100 11.073 1.00 52.22 203 VAL A C 1
ATOM 1642 O O . VAL A 1 203 ? -23.746 -5.076 10.341 1.00 52.22 203 VAL A O 1
ATOM 1645 N N . PRO A 1 204 ? -21.831 -4.121 10.987 1.00 53.47 204 PRO A N 1
ATOM 1646 C CA . PRO A 1 204 ? -21.925 -3.071 9.979 1.00 53.47 204 PRO A CA 1
ATOM 1647 C C . PRO A 1 204 ? -21.729 -3.666 8.579 1.00 53.47 204 PRO A C 1
ATOM 1649 O O . PRO A 1 204 ? -20.713 -4.307 8.308 1.00 53.47 204 PRO A O 1
ATOM 1652 N N . LEU A 1 205 ? -22.694 -3.436 7.686 1.00 54.72 205 LEU A N 1
ATOM 1653 C CA . LEU A 1 205 ? -22.582 -3.804 6.277 1.00 54.72 205 LEU A CA 1
ATOM 1654 C C . LEU A 1 205 ? -21.634 -2.817 5.571 1.00 54.72 205 LEU A C 1
ATOM 1656 O O . LEU A 1 205 ? -21.913 -1.614 5.601 1.00 54.72 205 LEU A O 1
ATOM 1660 N N . PRO A 1 206 ? -20.557 -3.274 4.907 1.00 56.84 206 PRO A N 1
ATOM 1661 C CA . PRO A 1 206 ? -19.628 -2.396 4.195 1.00 56.84 206 PRO A CA 1
ATOM 1662 C C . PRO A 1 206 ? -20.177 -1.983 2.812 1.00 56.84 206 PRO A C 1
ATOM 1664 O O . PRO A 1 206 ? -19.480 -1.996 1.799 1.00 56.84 206 PRO A O 1
ATOM 1667 N N . VAL A 1 207 ? -21.473 -1.645 2.752 1.00 57.66 207 VAL A N 1
ATOM 1668 C CA . VAL A 1 207 ? -22.196 -1.313 1.509 1.00 57.66 207 VAL A CA 1
ATOM 1669 C C . VAL A 1 207 ? -21.573 -0.108 0.812 1.00 57.66 207 VAL A C 1
ATOM 1671 O O . VAL A 1 207 ? -21.531 -0.050 -0.416 1.00 57.66 207 VAL A O 1
ATOM 1674 N N . PHE A 1 208 ? -21.075 0.852 1.589 1.00 57.94 208 PHE A N 1
ATOM 1675 C CA . PHE A 1 208 ? -20.477 2.067 1.053 1.00 57.94 208 PHE A CA 1
ATOM 1676 C C . PHE A 1 208 ? -19.104 1.791 0.428 1.00 57.94 208 PHE A C 1
ATOM 1678 O O . PHE A 1 208 ? -18.811 2.262 -0.669 1.00 57.94 208 PHE A O 1
ATOM 1685 N N . GLU A 1 209 ? -18.293 0.964 1.084 1.00 58.97 209 GLU A N 1
ATOM 1686 C CA . GLU A 1 209 ? -16.997 0.499 0.599 1.00 58.97 209 GLU A CA 1
ATOM 1687 C C . GLU A 1 209 ? -17.157 -0.312 -0.696 1.00 58.97 209 GLU A C 1
ATOM 1689 O O . GLU A 1 209 ? -16.407 -0.108 -1.654 1.00 58.97 209 GLU A O 1
ATOM 1694 N N . TRP A 1 210 ? -18.188 -1.159 -0.774 1.00 60.53 210 TRP A N 1
ATOM 1695 C CA . TRP A 1 210 ? -18.529 -1.898 -1.990 1.00 60.53 210 TRP A CA 1
ATOM 1696 C C . TRP A 1 210 ? -18.980 -0.987 -3.129 1.00 60.53 210 TRP A C 1
ATOM 1698 O O . TRP A 1 210 ? -18.504 -1.143 -4.251 1.00 60.53 210 TRP A O 1
ATOM 1708 N N . LEU A 1 211 ? -19.858 -0.016 -2.861 1.00 63.22 211 LEU A N 1
ATOM 1709 C CA . LEU A 1 211 ? -20.307 0.952 -3.866 1.00 63.22 211 LEU A CA 1
ATOM 1710 C C . LEU A 1 211 ? -19.131 1.727 -4.459 1.00 63.22 211 LEU A C 1
ATOM 1712 O O . LEU A 1 211 ? -19.039 1.853 -5.677 1.00 63.22 211 LEU A O 1
ATOM 1716 N N . ILE A 1 212 ? -18.202 2.187 -3.620 1.00 60.84 212 ILE A N 1
ATOM 1717 C CA . ILE A 1 212 ? -16.992 2.875 -4.080 1.00 60.84 212 ILE A CA 1
ATOM 1718 C C . ILE A 1 212 ? -16.129 1.942 -4.932 1.00 60.84 212 ILE A C 1
ATOM 1720 O O . ILE A 1 212 ? -15.727 2.332 -6.027 1.00 60.84 212 ILE A O 1
ATOM 1724 N N . ALA A 1 213 ? -15.872 0.712 -4.478 1.00 55.53 213 ALA A N 1
ATOM 1725 C CA . ALA A 1 213 ? -15.070 -0.248 -5.234 1.00 55.53 213 ALA A CA 1
ATOM 1726 C C . ALA A 1 213 ? -15.688 -0.561 -6.608 1.00 55.53 213 ALA A C 1
ATOM 1728 O O . ALA A 1 213 ? -14.976 -0.563 -7.608 1.00 55.53 213 ALA A O 1
ATOM 1729 N N . ILE A 1 214 ? -17.009 -0.753 -6.676 1.00 62.81 214 ILE A N 1
ATOM 1730 C CA . ILE A 1 214 ? -17.748 -1.007 -7.923 1.00 62.81 214 ILE A CA 1
ATOM 1731 C C . ILE A 1 214 ? -17.703 0.214 -8.845 1.00 62.81 214 ILE A C 1
ATOM 1733 O O . ILE A 1 214 ? -17.443 0.069 -10.037 1.00 62.81 214 ILE A O 1
ATOM 1737 N N . VAL A 1 215 ? -17.933 1.420 -8.319 1.00 67.56 215 VAL A N 1
ATOM 1738 C CA . VAL A 1 215 ? -17.896 2.653 -9.120 1.00 67.56 215 VAL A CA 1
ATOM 1739 C C . VAL A 1 215 ? -16.499 2.890 -9.685 1.00 67.56 215 VAL A C 1
ATOM 1741 O O . VAL A 1 215 ? -16.383 3.199 -10.867 1.00 67.56 215 VAL A O 1
ATOM 1744 N N . LEU A 1 216 ? -15.446 2.688 -8.886 1.00 57.75 216 LEU A N 1
ATOM 1745 C CA . LEU A 1 216 ? -14.057 2.799 -9.340 1.00 57.75 216 LEU A CA 1
ATOM 1746 C C . LEU A 1 216 ? -13.701 1.726 -10.381 1.00 57.75 216 LEU A C 1
ATOM 1748 O O . LEU A 1 216 ? -13.009 2.023 -11.350 1.00 57.75 216 LEU A O 1
ATOM 1752 N N . ALA A 1 217 ? -14.217 0.503 -10.230 1.00 53.22 217 ALA A N 1
ATOM 1753 C CA . ALA A 1 217 ? -14.069 -0.564 -11.221 1.00 53.22 217 ALA A CA 1
ATOM 1754 C C . ALA A 1 217 ? -14.670 -0.181 -12.576 1.00 53.22 217 ALA A C 1
ATOM 1756 O O . ALA A 1 217 ? -14.066 -0.358 -13.634 1.00 53.22 217 ALA A O 1
ATOM 1757 N N . LEU A 1 218 ? -15.907 0.314 -12.533 1.00 60.97 218 LEU A N 1
ATOM 1758 C CA . LEU A 1 218 ? -16.681 0.649 -13.717 1.00 60.97 218 LEU A CA 1
ATOM 1759 C C . LEU A 1 218 ? -16.124 1.899 -14.397 1.00 60.97 218 LEU A C 1
ATOM 1761 O O . LEU A 1 218 ? -16.070 1.939 -15.624 1.00 60.97 218 LEU A O 1
ATOM 1765 N N . SER A 1 219 ? -15.672 2.894 -13.630 1.00 60.34 219 SER A N 1
ATOM 1766 C CA . SER A 1 219 ? -15.053 4.099 -14.180 1.00 60.34 219 SER A CA 1
ATOM 1767 C C . SER A 1 219 ? -13.693 3.807 -14.815 1.00 60.34 219 SER A C 1
ATOM 1769 O O . SER A 1 219 ? -13.429 4.320 -15.904 1.00 60.34 219 SER A O 1
ATOM 1771 N N . ALA A 1 220 ? -12.878 2.928 -14.218 1.00 52.28 220 ALA A N 1
ATOM 1772 C CA . ALA A 1 220 ? -11.645 2.429 -14.830 1.00 52.28 220 ALA A CA 1
ATOM 1773 C C . ALA A 1 220 ? -11.935 1.729 -16.170 1.00 52.28 220 ALA A C 1
ATOM 1775 O O . ALA A 1 220 ? -11.378 2.108 -17.199 1.00 52.28 220 ALA A O 1
ATOM 1776 N N . ARG A 1 221 ? -12.923 0.820 -16.205 1.00 56.91 221 ARG A N 1
ATOM 1777 C CA . ARG A 1 221 ? -13.367 0.136 -17.434 1.00 56.91 221 ARG A CA 1
ATOM 1778 C C . ARG A 1 221 ? -13.805 1.102 -18.538 1.00 56.91 221 ARG A C 1
ATOM 1780 O O . ARG A 1 221 ? -13.434 0.912 -19.694 1.00 56.91 221 ARG A O 1
ATOM 1787 N N . LEU A 1 222 ? -14.62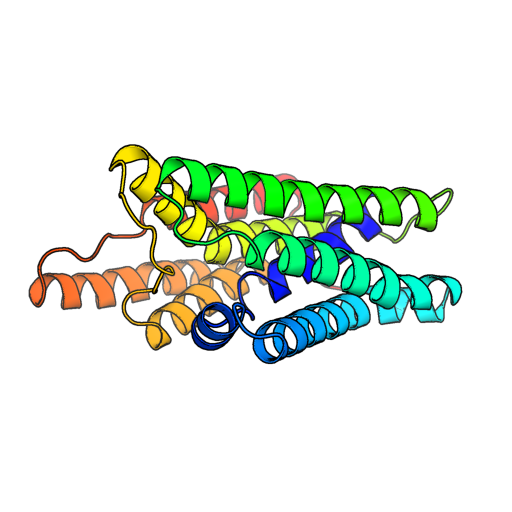6 2.098 -18.199 1.00 61.25 222 LEU A N 1
ATOM 1788 C CA . LEU A 1 222 ? -15.137 3.080 -19.163 1.00 61.25 222 LEU A CA 1
ATOM 1789 C C . LEU A 1 222 ? -14.032 3.995 -19.701 1.00 61.25 222 LEU A C 1
ATOM 1791 O O . LEU A 1 222 ? -14.136 4.469 -20.828 1.00 61.25 222 LEU A O 1
ATOM 1795 N N . SER A 1 223 ? -12.988 4.227 -18.905 1.00 54.50 223 SER A N 1
ATOM 1796 C CA . SER A 1 223 ? -11.903 5.144 -19.255 1.00 54.50 223 SER A CA 1
ATOM 1797 C C . SER A 1 223 ? -10.749 4.457 -19.993 1.00 54.50 223 SER A C 1
ATOM 1799 O O . SER A 1 223 ? -10.095 5.109 -20.805 1.00 54.50 223 SER A O 1
ATOM 1801 N N . PHE A 1 224 ? -10.491 3.166 -19.739 1.00 53.06 224 PHE A N 1
ATOM 1802 C CA . PHE A 1 224 ? -9.244 2.509 -20.164 1.00 53.06 224 PHE A CA 1
ATOM 1803 C C . PHE A 1 224 ? -9.405 1.146 -20.863 1.00 53.06 224 PHE A C 1
ATOM 1805 O O . PHE A 1 224 ? -8.424 0.628 -21.393 1.00 53.06 224 PHE A O 1
ATOM 1812 N N . GLY A 1 225 ? -10.618 0.584 -20.955 1.00 53.91 225 GLY A N 1
ATOM 1813 C CA . GLY A 1 225 ? -10.834 -0.747 -21.540 1.00 53.91 225 GLY A CA 1
ATOM 1814 C C . GLY A 1 225 ? -10.405 -1.894 -20.604 1.00 53.91 225 GLY A C 1
ATOM 1815 O O . GLY A 1 225 ? -10.166 -1.660 -19.422 1.00 53.91 225 GLY A O 1
ATOM 1816 N N . PRO A 1 226 ? -10.379 -3.159 -21.069 1.00 52.31 226 PRO A N 1
ATOM 1817 C CA . PRO A 1 226 ? -9.895 -4.276 -20.256 1.00 52.31 226 PRO A CA 1
ATOM 1818 C C . PRO A 1 226 ? -8.407 -4.103 -19.926 1.00 52.31 226 PRO A C 1
ATOM 1820 O O . PRO A 1 226 ? -7.610 -3.783 -20.807 1.00 52.31 226 PRO A O 1
ATOM 1823 N N . ILE A 1 227 ? -8.034 -4.360 -18.669 1.00 47.16 227 ILE A N 1
ATOM 1824 C CA . ILE A 1 227 ? -6.642 -4.306 -18.208 1.00 47.16 227 ILE A CA 1
ATOM 1825 C C . ILE A 1 227 ? -5.846 -5.394 -18.939 1.00 47.16 227 ILE A C 1
ATOM 1827 O O . ILE A 1 227 ? -5.905 -6.573 -18.587 1.00 47.16 227 ILE A O 1
ATOM 1831 N N . SER A 1 228 ? -5.088 -5.015 -19.967 1.00 40.16 228 SER A N 1
ATOM 1832 C CA . SER A 1 228 ? -4.081 -5.891 -20.556 1.00 40.16 228 SER A CA 1
ATOM 1833 C C . SER A 1 228 ? -2.880 -5.925 -19.613 1.00 40.16 228 SER A C 1
ATOM 1835 O O . SER A 1 228 ? -1.965 -5.107 -19.709 1.00 40.16 228 SER A O 1
ATOM 1837 N N . ILE A 1 229 ? -2.884 -6.848 -18.651 1.00 40.47 229 ILE A N 1
ATOM 1838 C CA . ILE A 1 229 ? -1.651 -7.222 -17.953 1.00 40.47 229 ILE A CA 1
ATOM 1839 C C . ILE A 1 229 ? -0.874 -8.130 -18.903 1.00 40.47 229 ILE A C 1
ATOM 1841 O O . ILE A 1 229 ? -0.924 -9.332 -18.711 1.00 40.47 229 ILE A O 1
ATOM 1845 N N . PHE A 1 230 ? -0.272 -7.556 -19.948 1.00 37.31 230 PHE A N 1
ATOM 1846 C CA . PHE A 1 230 ? 0.900 -8.011 -20.712 1.00 37.31 230 PHE A CA 1
ATOM 1847 C C . PHE A 1 230 ? 1.280 -6.910 -21.707 1.00 37.31 230 PHE A C 1
ATOM 1849 O O . PHE A 1 230 ? 0.369 -6.409 -22.405 1.00 37.31 230 PHE A O 1
#

pLDDT: mean 81.83, std 15.31, range [37.31, 98.12]

Foldseek 3Di:
DQQQLLQLLLLVLCLVWVVCDPVLVVCLLDVVSLVVSLVSSLVSLCVSCVVVCVVVVVSVCVSVQLSVQLSVLSVVLSVDDQDALVRLLVSVVVSSVSSSVSSVVVCCVVCVVHDDDDNLLSNLSSQLSCLLTVVVVNVLSVVRNVVRGRGDDDDDDDPVVVSSQLSVLLSCCLQQVPPVSLCCSQVVCCVVVVVCCVPDPDDDDVVVSSVSSVVSSVVSCVVPNHDPPD

Solvent-accessible surface area (backbone atoms only — not comparable to full-atom values): 12219 Å² total; per-residue (Å²): 54,64,19,50,34,25,40,49,49,26,23,45,49,45,31,68,35,78,65,45,43,65,74,41,60,74,32,40,82,37,73,69,25,44,52,56,52,36,51,42,32,30,50,37,31,38,64,67,39,46,76,56,22,74,80,40,61,78,50,64,54,48,33,54,55,52,27,51,53,48,45,50,54,55,50,61,55,51,71,63,72,87,40,27,12,59,56,45,38,50,51,51,53,52,50,56,49,49,55,50,49,52,47,50,52,53,26,54,66,73,24,59,98,39,76,66,67,78,31,60,69,31,43,53,51,31,50,51,46,37,32,67,48,39,35,62,54,52,52,51,36,52,49,31,36,75,68,58,33,74,63,65,73,83,84,73,70,81,60,58,74,57,48,51,54,31,48,47,29,34,50,49,10,58,60,69,63,33,65,66,34,36,48,49,27,49,48,52,51,52,53,55,50,52,62,42,52,76,74,42,91,84,72,84,76,65,59,67,46,48,52,49,39,50,50,53,46,51,52,48,41,76,74,67,50,77,71,71,91,118

Secondary structure (DSSP, 8-state):
-HHHHHHHHHHHHHHHTTS--HHHHHHTTSHHHHHHHHHHHHHHHHHHHHHHHHH-GGGGHHHHHHHHHHHHHHHHHHT--S--HHHHHHHHHHHHHHHHHHHHHHHHHHTTT---S-SHHHHHHHHHHIIIIIHHHHHHHHHHHHTT-SSPPPP--SSHHHHHHHHHHHHHHHHTT-HHHHHHHHHHHHHHHHHHHTTSTT----HHHHHHHHHHHHHHHHHH-S----